Protein 2PYT (pdb70)

Nearest PDB structures (foldseek):
  2pyt-assembly1_B  TM=9.988E-01  e=3.392E-20  Salmonella enterica subsp. enterica serovar Typhimurium str. LT2
  2phd-assembly1_A  TM=7.096E-01  e=4.678E-03  Pseudaminobacter salicylatoxidans
  2phd-assembly1_C  TM=7.234E-01  e=6.440E-03  Pseudaminobacter salicylatoxidans
  4oi1-assembly1_A  TM=3.908E-01  e=9.234E-02  Caenorhabditis elegans
  4ohz-assembly1_A  TM=3.917E-01  e=9.739E-02  Caenorhabditis elegans

Radius of gyration: 17.54 Å; Cα contacts (8 Å, |Δi|>4): 644; chains: 2; bounding box: 38×38×48 Å

Sequence (239 aa):
LELGTQPSSFTTSVTGKGGVKVIDGSSVKFGRFDGAEPHCVGLTDLVTEQDGSSAAGFQWDNAFFPWTLNNYDEIDVLEGELHVRHEGETIAKAGDVFIPKGSSSIEFGTPTSVRFLYVAWPANWQGTQPSSFTTSVTGKGGVKVIDGSSVKFGRFDGAEPHCVGLTDLVTEQDGSSAAGFQWDNAFFPWTLNYDEIDVLEGELHVRHEGETIAKAGDVFIPKGSSSIEFGTPTSVRFLYVAWPAN

CATH classification: 2.60.120.10

Organism: Salmonella typhimurium (strain LT2 / SGSC1412 / ATCC 700720) (NCBI:txid99287)

InterPro domains:
  IPR010424 Acetate kinase EutQ [PF06249] (81-228)
  IPR010424 Acetate kinase EutQ [PTHR36169] (5-229)
  IPR011051 RmlC-like cupin domain superfamily [SSF51182] (103-226)
  IPR014710 RmlC-like jelly roll fold [G3DSA:2.60.120.10] (97-229)

Foldseek 3Di:
DQPDADFDWDWDADPVLDIDTDPVRTDFDADPQFPPDGWTWHWDDACVSVDLTKTKKDFADKGKDFAQWKKKKFQAAWKWKAFPNDIIAHHPGMIDDHGTIIMIGHRGMTMMMMDIGRRPRD/DADWDWDWDADPVLDIDTDPVRTDFDADPQQPVDGDTKHWDDAVVSVDLTKTKKDAAGKGKDWAQWKKKKFQAAWKWKAFPRDIIAHHPGMIDDHGTTIIIGDRGMTMMMMDTGRRD

Structure (mmCIF, N/CA/C/O backbone):
data_2PYT
#
_entry.id   2PYT
#
_cell.length_a   38.151
_cell.length_b   39.043
_cell.length_c   44.923
_cell.angle_alpha   109.990
_cell.angle_beta   104.790
_cell.angle_gamma   95.380
#
_symmetry.space_group_name_H-M   'P 1'
#
loop_
_entity.id
_entity.type
_entity.pdbx_description
1 polymer 'Ethanolamine utilization protein eutQ'
2 water water
#
loop_
_atom_site.group_PDB
_atom_site.id
_atom_site.type_symbol
_atom_site.label_atom_id
_atom_site.label_alt_id
_atom_site.label_comp_id
_atom_site.label_asym_id
_atom_site.label_entity_id
_atom_site.label_seq_id
_atom_site.pdbx_PDB_ins_code
_atom_site.Cartn_x
_atom_site.Cartn_y
_atom_site.Cartn_z
_atom_site.occupancy
_atom_site.B_iso_or_equiv
_atom_site.auth_seq_id
_atom_site.auth_comp_id
_atom_site.auth_asym_id
_atom_site.auth_atom_id
_atom_site.pdbx_PDB_model_num
ATOM 1 N N . LEU A 1 4 ? 17.650 7.470 7.566 1.00 49.19 100 LEU A N 1
ATOM 2 C CA . LEU A 1 4 ? 17.508 8.023 6.183 1.00 48.82 100 LEU A CA 1
ATOM 3 C C . LEU A 1 4 ? 16.068 8.539 5.979 1.00 46.84 100 LEU A C 1
ATOM 4 O O . LEU A 1 4 ? 15.090 7.857 6.324 1.00 47.73 100 LEU A O 1
ATOM 9 N N . GLU A 1 5 ? 15.948 9.731 5.401 1.00 43.57 101 GLU A N 1
ATOM 10 C CA . GLU A 1 5 ? 14.659 10.421 5.300 1.00 43.63 101 GLU A CA 1
ATOM 11 C C . GLU A 1 5 ? 13.605 9.691 4.446 1.00 40.51 101 GLU A C 1
ATOM 12 O O . GLU A 1 5 ? 12.393 9.762 4.738 1.00 36.69 101 GLU A O 1
ATOM 18 N N . LEU A 1 6 ? 14.073 9.000 3.405 1.00 38.70 102 LEU A N 1
ATOM 19 C CA . LEU A 1 6 ? 13.216 8.113 2.579 1.00 37.67 102 LEU A CA 1
ATOM 20 C C . LEU A 1 6 ? 13.519 6.607 2.824 1.00 35.88 102 LEU A C 1
ATOM 21 O O . LEU A 1 6 ? 13.293 5.767 1.927 1.00 32.85 102 LEU A O 1
ATOM 26 N N . GLY A 1 7 ? 13.994 6.280 4.046 1.00 31.98 103 GLY A N 1
ATOM 27 C CA . GLY A 1 7 ? 14.324 4.919 4.479 1.00 29.74 103 GLY A CA 1
ATOM 28 C C . GLY A 1 7 ? 13.690 4.614 5.836 1.00 26.29 103 GLY A C 1
ATOM 29 O O . GLY A 1 7 ? 12.807 5.313 6.283 1.00 25.74 103 GLY A O 1
ATOM 30 N N . THR A 1 8 ? 14.151 3.570 6.498 1.00 22.59 104 THR A N 1
ATOM 31 C CA . THR A 1 8 ? 13.589 3.163 7.788 1.00 21.65 104 THR A CA 1
ATOM 32 C C . THR A 1 8 ? 14.067 4.070 8.948 1.00 21.55 104 THR A C 1
ATOM 33 O O . THR A 1 8 ? 15.264 4.302 9.114 1.00 22.42 104 THR A O 1
ATOM 45 N N . GLN A 1 10 ? 13.609 4.009 12.748 1.00 19.23 106 GLN A N 1
ATOM 46 C CA . GLN A 1 10 ? 13.192 3.395 13.980 1.00 19.24 106 GLN A CA 1
ATOM 47 C C . GLN A 1 10 ? 13.795 4.147 15.167 1.00 18.84 106 GLN A C 1
ATOM 48 O O . GLN A 1 10 ? 15.036 4.298 15.238 1.00 22.05 106 GLN A O 1
ATOM 54 N N . PRO A 1 11 ? 12.940 4.610 16.095 1.00 18.42 107 PRO A N 1
ATOM 55 C CA . PRO A 1 11 ? 13.456 5.314 17.262 1.00 20.37 107 PRO A CA 1
ATOM 56 C C . PRO A 1 11 ? 14.110 4.326 18.197 1.00 19.76 107 PRO A C 1
ATOM 57 O O . PRO A 1 11 ? 13.539 3.258 18.453 1.00 22.05 107 PRO A O 1
ATOM 61 N N . SER A 1 12 ? 15.316 4.651 18.652 1.00 17.57 108 SER A N 1
ATOM 62 C CA A SER A 1 12 ? 16.075 3.770 19.534 0.50 18.05 108 SER A CA 1
ATOM 63 C CA B SER A 1 12 ? 16.024 3.793 19.597 0.50 17.43 108 SER A CA 1
ATOM 64 C C . SER A 1 12 ? 17.064 4.580 20.363 1.00 15.90 108 SER A C 1
ATOM 65 O O . SER A 1 12 ? 17.482 5.652 19.938 1.00 17.40 108 SER A O 1
ATOM 70 N N . PHE A 1 13 ? 17.420 4.057 21.538 1.00 16.37 109 PHE A N 1
ATOM 71 C CA . PHE A 1 13 ? 18.448 4.644 22.420 1.00 15.73 109 PHE A CA 1
ATOM 72 C C . PHE A 1 13 ? 18.918 3.590 23.413 1.00 13.52 109 PHE A C 1
ATOM 73 O O . PHE A 1 13 ? 18.196 2.631 23.657 1.00 10.43 109 PHE A O 1
ATOM 81 N N . THR A 1 14 ? 20.158 3.739 23.880 1.00 15.17 110 THR A N 1
ATOM 82 C CA A THR A 1 14 ? 20.768 2.893 24.888 0.50 15.94 110 THR A CA 1
ATOM 83 C CA B THR A 1 14 ? 20.713 2.870 24.903 0.50 14.56 110 THR A CA 1
ATOM 84 C C . THR A 1 14 ? 20.717 3.639 26.206 1.00 15.90 110 THR A C 1
ATOM 85 O O . THR A 1 14 ? 20.838 4.862 26.233 1.00 15.36 110 THR A O 1
ATOM 92 N N . SER A 1 15 ? 20.513 2.918 27.298 1.00 14.25 111 SER A N 1
ATOM 93 C CA . SER A 1 15 ? 20.494 3.551 28.583 1.00 15.18 111 SER A CA 1
ATOM 94 C C . SER A 1 15 ? 20.935 2.631 29.685 1.00 16.48 111 SER A C 1
ATOM 95 O O . SER A 1 15 ? 21.007 1.425 29.484 1.00 15.60 111 SER A O 1
ATOM 98 N N . VAL A 1 16 ? 21.258 3.236 30.828 1.00 17.22 112 VAL A N 1
ATOM 99 C CA . VAL A 1 16 ? 21.569 2.555 32.082 1.00 18.38 112 VAL A CA 1
ATOM 100 C C . VAL A 1 16 ? 20.638 3.116 33.159 1.00 19.18 112 VAL A C 1
ATOM 101 O O . VAL A 1 16 ? 20.359 4.300 33.162 1.00 16.50 112 VAL A O 1
ATOM 105 N N . THR A 1 17 ? 20.122 2.253 34.031 1.00 19.52 113 THR A N 1
ATOM 106 C CA . THR A 1 17 ? 19.289 2.683 35.151 1.00 20.27 113 THR A CA 1
ATOM 107 C C . THR A 1 17 ? 19.840 2.093 36.435 1.00 22.64 113 THR A C 1
ATOM 108 O O . THR A 1 17 ? 20.086 0.879 36.512 1.00 22.41 113 THR A O 1
ATOM 112 N N . GLY A 1 18 ? 20.024 2.940 37.435 1.00 21.79 114 GLY A N 1
ATOM 113 C CA . GLY A 1 18 ? 20.515 2.506 38.709 1.00 22.55 114 GLY A CA 1
ATOM 114 C C . GLY A 1 18 ? 19.398 1.864 39.508 1.00 25.36 114 GLY A C 1
ATOM 115 O O . GLY A 1 18 ? 18.210 2.027 39.197 1.00 25.64 114 GLY A O 1
ATOM 116 N N . LYS A 1 19 ? 19.806 1.145 40.550 1.00 26.31 115 LYS A N 1
ATOM 117 C CA . LYS A 1 19 ? 18.891 0.448 41.485 1.00 29.16 115 LYS A CA 1
ATOM 118 C C . LYS A 1 19 ? 17.786 1.353 42.061 1.00 26.99 115 LYS A C 1
ATOM 119 O O . LYS A 1 19 ? 16.655 0.904 42.286 1.00 24.81 115 LYS A O 1
ATOM 125 N N . GLY A 1 20 ? 18.115 2.627 42.277 1.00 24.01 116 GLY A N 1
ATOM 126 C CA . GLY A 1 20 ? 17.159 3.610 42.782 1.00 23.79 116 GLY A CA 1
ATOM 127 C C . GLY A 1 20 ? 16.306 4.388 41.786 1.00 23.38 116 GLY A C 1
ATOM 128 O O . GLY A 1 20 ? 15.520 5.244 42.196 1.00 24.49 116 GLY A O 1
ATOM 129 N N . GLY A 1 21 ? 16.457 4.128 40.495 1.00 21.11 117 GLY A N 1
ATOM 130 C CA . GLY A 1 21 ? 15.612 4.760 39.489 1.00 20.37 117 GLY A CA 1
ATOM 131 C C . GLY A 1 21 ? 16.253 5.893 38.707 1.00 17.63 117 GLY A C 1
ATOM 132 O O . GLY A 1 21 ? 15.612 6.453 37.830 1.00 16.61 117 GLY A O 1
ATOM 133 N N . VAL A 1 22 ? 17.497 6.243 39.010 1.00 21.24 118 VAL A N 1
ATOM 134 C CA . VAL A 1 22 ? 18.219 7.255 38.224 1.00 18.40 118 VAL A CA 1
ATOM 135 C C . VAL A 1 22 ? 18.590 6.643 36.869 1.00 19.05 118 VAL A C 1
ATOM 136 O O . VAL A 1 22 ? 19.217 5.578 36.806 1.00 20.94 118 VAL A O 1
ATOM 140 N N . LYS A 1 23 ? 18.183 7.307 35.792 1.00 16.88 119 LYS A N 1
ATOM 141 C CA . LYS A 1 23 ? 18.384 6.821 34.435 1.00 14.52 119 LYS A CA 1
ATOM 142 C C . LYS A 1 23 ? 19.323 7.736 33.665 1.00 16.83 119 LYS A C 1
ATOM 143 O O . LYS A 1 23 ? 19.169 8.942 33.730 1.00 15.94 119 LYS A O 1
ATOM 149 N N . VAL A 1 24 ? 20.271 7.149 32.944 1.00 15.67 120 VAL A N 1
ATOM 150 C CA . VAL A 1 24 ? 21.169 7.894 32.035 1.00 14.56 120 VAL A CA 1
ATOM 151 C C . VAL A 1 24 ? 20.998 7.359 30.604 1.00 15.11 120 VAL A C 1
ATOM 152 O O . VAL A 1 24 ? 21.099 6.150 30.377 1.00 16.01 120 VAL A O 1
ATOM 156 N N . ILE A 1 25 ? 20.749 8.267 29.656 1.00 16.18 121 ILE A N 1
ATOM 157 C CA . ILE A 1 25 ? 20.625 7.947 28.224 1.00 15.30 121 ILE A CA 1
ATOM 158 C C . ILE A 1 25 ? 21.890 8.372 27.463 1.00 17.63 121 ILE A C 1
ATOM 159 O O . ILE A 1 25 ? 22.371 9.500 27.614 1.00 17.90 121 ILE A O 1
ATOM 164 N N . ASP A 1 26 ? 22.432 7.453 26.657 1.00 17.65 122 ASP A N 1
ATOM 165 C CA . ASP A 1 26 ? 23.612 7.743 25.851 1.00 17.50 122 ASP A CA 1
ATOM 166 C C . ASP A 1 26 ? 23.108 8.513 24.635 1.00 16.52 122 ASP A C 1
ATOM 167 O O . ASP A 1 26 ? 22.511 7.940 23.744 1.00 17.66 122 ASP A O 1
ATOM 172 N N . GLY A 1 27 ? 23.320 9.821 24.632 1.00 16.27 123 GLY A N 1
ATOM 173 C CA . GLY A 1 27 ? 22.824 10.695 23.569 1.00 19.81 123 GLY A CA 1
ATOM 174 C C . GLY A 1 27 ? 23.336 10.374 22.187 1.00 18.99 123 GLY A C 1
ATOM 175 O O . GLY A 1 27 ? 22.609 10.500 21.209 1.00 21.21 123 GLY A O 1
ATOM 176 N N . SER A 1 28 ? 24.571 9.905 22.118 1.00 19.34 124 SER A N 1
ATOM 177 C CA . SER A 1 28 ? 25.169 9.473 20.850 1.00 19.05 124 SER A CA 1
ATOM 178 C C . SER A 1 28 ? 24.522 8.193 20.259 1.00 19.63 124 SER A C 1
ATOM 179 O O . SER A 1 28 ? 24.748 7.887 19.122 1.00 19.23 124 SER A O 1
ATOM 182 N N . SER A 1 29 ? 23.749 7.443 21.045 1.00 16.86 125 SER A N 1
ATOM 183 C CA . SER A 1 29 ? 23.077 6.225 20.586 1.00 16.41 125 SER A CA 1
ATOM 184 C C . SER A 1 29 ? 21.677 6.476 20.022 1.00 17.59 125 SER A C 1
ATOM 185 O O . SER A 1 29 ? 21.041 5.548 19.527 1.00 15.18 125 SER A O 1
ATOM 188 N N . VAL A 1 30 ? 21.185 7.712 20.113 1.00 17.52 126 VAL A N 1
ATOM 189 C CA . VAL A 1 30 ? 19.804 7.997 19.739 1.00 15.50 126 VAL A CA 1
ATOM 190 C C . VAL A 1 30 ? 19.629 7.947 18.230 1.00 16.20 126 VAL A C 1
ATOM 191 O O . VAL A 1 30 ? 20.358 8.603 17.471 1.00 14.07 126 VAL A O 1
ATOM 195 N N . LYS A 1 31 ? 18.672 7.135 17.813 1.00 18.15 127 LYS A N 1
ATOM 196 C CA . LYS A 1 31 ? 18.292 7.001 16.417 1.00 16.95 127 LYS A CA 1
ATOM 197 C C . LYS A 1 31 ? 16.886 7.542 16.452 1.00 15.43 127 LYS A C 1
ATOM 198 O O . LYS A 1 31 ? 16.184 7.292 17.405 1.00 17.16 127 LYS A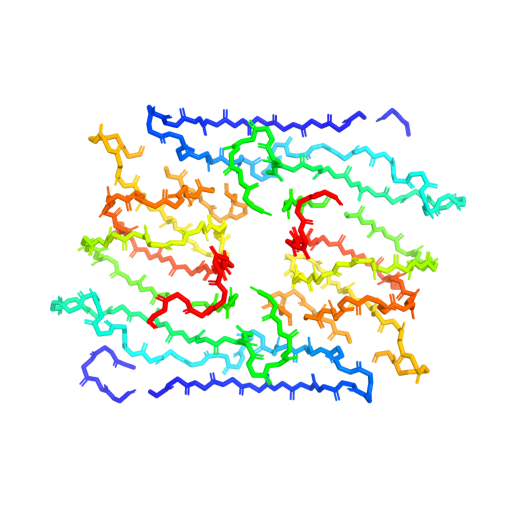 O 1
ATOM 204 N N . PHE A 1 32 ? 16.475 8.264 15.409 1.00 17.20 128 PHE A N 1
ATOM 205 C CA . PHE A 1 32 ? 15.181 8.954 15.393 1.00 14.05 128 PHE A CA 1
ATOM 206 C C . PHE A 1 32 ? 14.103 8.187 14.662 1.00 15.91 128 PHE A C 1
ATOM 207 O O . PHE A 1 32 ? 14.350 7.584 13.633 1.00 17.20 128 PHE A O 1
ATOM 215 N N . GLY A 1 33 ? 12.897 8.228 15.215 1.00 19.23 129 GLY A N 1
ATOM 216 C CA . GLY A 1 33 ? 11.680 7.841 14.495 1.00 17.82 129 GLY A CA 1
ATOM 217 C C . GLY A 1 33 ? 11.140 9.079 13.781 1.00 16.71 129 GLY A C 1
ATOM 218 O O . GLY A 1 33 ? 11.575 10.178 14.070 1.00 16.74 129 GLY A O 1
ATOM 219 N N . ARG A 1 34 ? 10.232 8.894 12.823 1.00 14.32 130 ARG A N 1
ATOM 220 C CA . ARG A 1 34 ? 9.553 10.006 12.174 1.00 15.58 130 ARG A CA 1
ATOM 221 C C . ARG A 1 34 ? 8.431 10.466 13.065 1.00 17.63 130 ARG A C 1
ATOM 222 O O . ARG A 1 34 ? 7.703 9.639 13.573 1.00 20.67 130 ARG A O 1
ATOM 230 N N . PHE A 1 35 ? 8.306 11.778 13.249 1.00 15.52 131 PHE A N 1
ATOM 231 C CA . PHE A 1 35 ? 7.244 12.367 14.038 1.00 16.78 131 PHE A CA 1
ATOM 232 C C . PHE A 1 35 ? 6.043 12.493 13.110 1.00 18.89 131 PHE A C 1
ATOM 233 O O . PHE A 1 35 ? 6.035 13.276 12.143 1.00 18.39 131 PHE A O 1
ATOM 241 N N . ASP A 1 36 ? 5.024 11.705 13.405 1.00 20.18 132 ASP A N 1
ATOM 242 C CA . ASP A 1 36 ? 3.850 11.637 12.559 1.00 23.30 132 ASP A CA 1
ATOM 243 C C . ASP A 1 36 ? 3.122 12.978 12.537 1.00 20.17 132 ASP A C 1
ATOM 244 O O . ASP A 1 36 ? 2.579 13.334 11.516 1.00 22.21 132 ASP A O 1
ATOM 249 N N . GLY A 1 37 ? 3.185 13.736 13.625 1.00 18.58 133 GLY A N 1
ATOM 250 C CA . GLY A 1 37 ? 2.545 15.046 13.718 1.00 17.33 133 GLY A CA 1
ATOM 251 C C . GLY A 1 37 ? 3.157 16.118 12.826 1.00 17.64 133 GLY A C 1
ATOM 252 O O . GLY A 1 37 ? 2.571 17.163 12.670 1.00 17.78 133 GLY A O 1
ATOM 253 N N . ALA A 1 38 ? 4.370 15.888 12.307 1.00 15.12 134 ALA A N 1
ATOM 254 C CA . ALA A 1 38 ? 5.010 16.797 11.369 1.00 13.46 134 ALA A CA 1
ATOM 255 C C . ALA A 1 38 ? 4.748 16.476 9.888 1.00 15.75 134 ALA A C 1
ATOM 256 O O . ALA A 1 38 ? 5.152 17.259 9.010 1.00 18.48 134 ALA A O 1
ATOM 258 N N . GLU A 1 39 ? 4.134 15.333 9.573 1.00 17.34 135 GLU A N 1
ATOM 259 C CA . GLU A 1 39 ? 3.921 14.948 8.160 1.00 18.36 135 GLU A CA 1
ATOM 260 C C . GLU A 1 39 ? 3.168 16.065 7.451 1.00 17.63 135 GLU A C 1
ATOM 261 O O . GLU A 1 39 ? 2.332 16.739 8.082 1.00 17.69 135 GLU A O 1
ATOM 267 N N . PRO A 1 40 ? 3.429 16.258 6.154 1.00 16.41 136 PRO A N 1
ATOM 268 C CA . PRO A 1 40 ? 4.289 15.527 5.203 1.00 17.36 136 PRO A CA 1
ATOM 269 C C . PRO A 1 40 ? 5.808 15.677 5.313 1.00 15.89 136 PRO A C 1
ATOM 270 O O . PRO A 1 40 ? 6.545 15.004 4.559 1.00 12.95 136 PRO A O 1
ATOM 274 N N . HIS A 1 41 ? 6.285 16.504 6.239 1.00 17.67 137 HIS A N 1
ATOM 275 C CA . HIS A 1 41 ? 7.721 16.684 6.471 1.00 18.53 137 HIS A CA 1
ATOM 276 C C . HIS A 1 41 ? 8.326 15.508 7.233 1.00 18.39 137 HIS A C 1
ATOM 277 O O . HIS A 1 41 ? 7.660 14.830 8.001 1.00 17.34 137 HIS A O 1
ATOM 284 N N . CYS A 1 42 ? 9.599 15.266 6.987 1.00 19.04 138 CYS A N 1
ATOM 285 C CA . CYS A 1 42 ? 10.335 14.212 7.664 1.00 19.21 138 CYS A CA 1
ATOM 286 C C . CYS A 1 42 ? 11.076 14.842 8.839 1.00 18.73 138 CYS A C 1
ATOM 287 O O . CYS A 1 42 ? 12.123 15.479 8.656 1.00 22.11 138 CYS A O 1
ATOM 290 N N . VAL A 1 43 ? 10.532 14.658 10.023 1.00 17.10 139 VAL A N 1
ATOM 291 C CA . VAL A 1 43 ? 11.039 15.248 11.260 1.00 17.32 139 VAL A CA 1
ATOM 292 C C . VAL A 1 43 ? 11.319 14.121 12.247 1.00 16.47 139 VAL A C 1
ATOM 293 O O . VAL A 1 43 ? 10.470 13.271 12.485 1.00 15.58 139 VAL A O 1
ATOM 297 N N . GLY A 1 44 ? 12.505 14.152 12.828 1.00 15.04 140 GLY A N 1
ATOM 298 C CA . GLY A 1 44 ? 12.984 13.122 13.756 1.00 16.00 140 GLY A CA 1
ATOM 299 C C . GLY A 1 44 ? 12.637 13.375 15.210 1.00 15.47 140 GLY A C 1
ATOM 300 O O . GLY A 1 44 ? 12.766 14.501 15.699 1.00 17.13 140 GLY A O 1
ATOM 301 N N . LEU A 1 45 ? 12.204 12.325 15.900 1.00 13.20 141 LEU A N 1
ATOM 302 C CA . LEU A 1 45 ? 11.842 12.428 17.303 1.00 13.89 141 LEU A CA 1
ATOM 303 C C . LEU A 1 45 ? 12.008 11.094 17.961 1.00 12.89 141 LEU A C 1
ATOM 304 O O . LEU A 1 45 ? 11.629 10.089 17.378 1.00 14.42 141 LEU A O 1
ATOM 309 N N . THR A 1 46 ? 12.603 11.094 19.155 1.00 11.36 142 THR A N 1
ATOM 310 C CA . THR A 1 46 ? 12.724 9.900 19.991 1.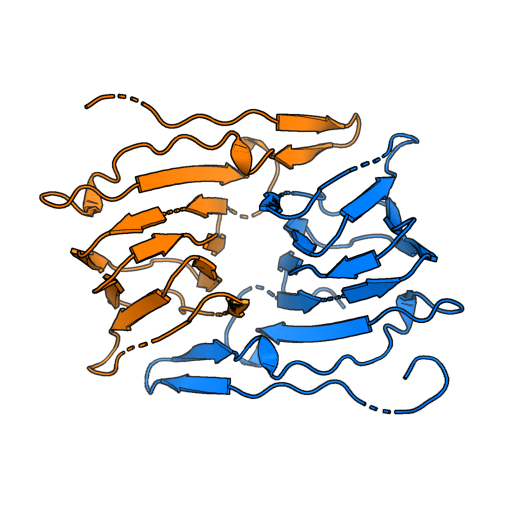00 13.79 142 THR A CA 1
ATOM 311 C C . THR A 1 46 ? 12.513 10.259 21.447 1.00 11.44 142 THR A C 1
ATOM 312 O O . THR A 1 46 ? 13.268 11.063 21.987 1.00 12.79 142 THR A O 1
ATOM 316 N N . ASP A 1 47 ? 11.445 9.716 22.057 1.00 15.81 143 ASP A N 1
ATOM 317 C CA . ASP A 1 47 ? 11.177 9.868 23.482 1.00 14.51 143 ASP A CA 1
ATOM 318 C C . ASP A 1 47 ? 12.208 9.098 24.285 1.00 13.83 143 ASP A C 1
ATOM 319 O O . ASP A 1 47 ? 12.437 7.933 24.009 1.00 11.26 143 ASP A O 1
ATOM 324 N N . LEU A 1 48 ? 12.805 9.764 25.280 1.00 13.97 144 LEU A N 1
ATOM 325 C CA . LEU A 1 48 ? 13.846 9.197 26.138 1.00 16.38 144 LEU A CA 1
ATOM 326 C C . LEU A 1 48 ? 13.445 8.994 27.608 1.00 16.84 144 LEU A C 1
ATOM 327 O O . LEU A 1 48 ? 13.867 8.020 28.229 1.00 18.69 144 LEU A O 1
ATOM 332 N N . VAL A 1 49 ? 12.662 9.923 28.167 1.00 14.80 145 VAL A N 1
ATOM 333 C CA . VAL A 1 49 ? 12.163 9.867 29.546 1.00 15.10 145 VAL A CA 1
ATOM 334 C C . VAL A 1 49 ? 10.653 10.036 29.467 1.00 15.23 145 VAL A C 1
ATOM 335 O O . VAL A 1 49 ? 10.172 10.947 28.811 1.00 13.59 145 VAL A O 1
ATOM 339 N N . THR A 1 50 ? 9.925 9.113 30.093 1.00 17.46 146 THR A N 1
ATOM 340 C CA . THR A 1 50 ? 8.467 9.049 29.982 1.00 20.76 146 THR A CA 1
ATOM 341 C C . THR A 1 50 ? 7.850 8.705 31.323 1.00 20.48 146 THR A C 1
ATOM 342 O O . THR A 1 50 ? 8.552 8.320 32.256 1.00 19.43 146 THR A O 1
ATOM 346 N N . GLU A 1 51 ? 6.531 8.820 31.421 1.00 24.88 147 GLU A N 1
ATOM 347 C CA . GLU A 1 51 ? 5.843 8.448 32.680 1.00 27.99 147 GLU A CA 1
ATOM 348 C C . GLU A 1 51 ? 6.167 7.021 33.138 1.00 25.12 147 GLU A C 1
ATOM 349 O O . GLU A 1 51 ? 6.238 6.750 34.337 1.00 27.83 147 GLU A O 1
ATOM 355 N N . GLN A 1 52 ? 6.442 6.139 32.183 1.00 26.26 148 GLN A N 1
ATOM 356 C CA . GLN A 1 52 ? 6.873 4.767 32.469 1.00 26.87 148 GLN A CA 1
ATOM 357 C C . GLN A 1 52 ? 8.202 4.665 33.235 1.00 26.70 148 GLN A C 1
ATOM 358 O O . GLN A 1 52 ? 8.555 3.583 33.686 1.00 27.07 148 GLN A O 1
ATOM 361 N N . ASP A 1 53 ? 8.955 5.765 33.354 1.00 24.90 149 ASP A N 1
ATOM 362 C CA . ASP A 1 53 ? 10.179 5.809 34.177 1.00 25.11 149 ASP A CA 1
ATOM 363 C C . ASP A 1 53 ? 9.837 6.360 35.568 1.00 23.18 149 ASP A C 1
ATOM 364 O O . ASP A 1 53 ? 10.698 6.445 36.442 1.00 26.73 149 ASP A O 1
ATOM 369 N N . GLY A 1 54 ? 8.571 6.711 35.781 1.00 22.41 150 GLY A N 1
ATOM 370 C CA . GLY A 1 54 ? 8.122 7.332 37.014 1.00 23.17 150 GLY A CA 1
ATOM 371 C C . GLY A 1 54 ? 8.330 8.825 36.972 1.00 21.79 150 GLY A C 1
ATOM 372 O O . GLY A 1 54 ? 8.471 9.453 38.003 1.00 24.68 150 GLY A O 1
ATOM 373 N N . SER A 1 55 ? 8.355 9.397 35.780 1.00 21.49 151 SER A N 1
ATOM 374 C CA . SER A 1 55 ? 8.690 10.796 35.610 1.00 19.77 151 SER A CA 1
ATOM 375 C C . SER A 1 55 ? 7.405 11.608 35.426 1.00 15.25 151 SER A C 1
ATOM 376 O O . SER A 1 55 ? 6.557 11.242 34.620 1.00 16.25 151 SER A O 1
ATOM 379 N N . SER A 1 56 ? 7.328 12.733 36.126 1.00 15.77 152 SER A N 1
ATOM 380 C CA . SER A 1 56 ? 6.282 13.720 35.943 1.00 17.65 152 SER A CA 1
ATOM 381 C C . SER A 1 56 ? 6.409 14.477 34.601 1.00 18.80 152 SER A C 1
ATOM 382 O O . SER A 1 56 ? 5.417 15.050 34.137 1.00 18.33 152 SER A O 1
ATOM 393 N N . ALA A 1 58 ? 7.962 14.523 30.368 1.00 16.29 154 ALA A N 1
ATOM 394 C CA . ALA A 1 58 ? 8.363 13.734 29.207 1.00 16.30 154 ALA A CA 1
ATOM 395 C C . ALA A 1 58 ? 9.609 14.457 28.645 1.00 17.36 154 ALA A C 1
ATOM 396 O O . ALA A 1 58 ? 9.683 15.664 28.683 1.00 22.10 154 ALA A O 1
ATOM 398 N N . ALA A 1 59 ? 10.590 13.714 28.181 1.00 17.61 155 ALA A N 1
ATOM 399 C CA . ALA A 1 59 ? 11.753 14.319 27.519 1.00 16.00 155 ALA A CA 1
ATOM 400 C C . ALA A 1 59 ? 12.249 13.470 26.354 1.00 18.37 155 ALA A C 1
ATOM 401 O O . ALA A 1 59 ? 12.080 12.239 26.331 1.00 17.62 155 ALA A O 1
ATOM 403 N N . GLY A 1 60 ? 12.885 14.126 25.387 1.00 16.42 156 GLY A N 1
ATOM 404 C CA . GLY A 1 60 ? 13.470 13.407 24.268 1.00 16.06 156 GLY A CA 1
ATOM 405 C C . GLY A 1 60 ? 14.214 14.346 23.354 1.00 14.88 156 GLY A C 1
ATOM 406 O O . GLY A 1 60 ? 14.391 15.519 23.699 1.00 16.11 156 GLY A O 1
ATOM 407 N N . PHE A 1 61 ? 14.669 13.821 22.217 1.00 10.64 157 PHE A N 1
ATOM 408 C CA . PHE A 1 61 ? 15.373 14.600 21.239 1.00 12.46 157 PHE A CA 1
ATOM 409 C C . PHE A 1 61 ? 14.534 14.687 19.988 1.00 14.47 157 PHE A C 1
ATOM 410 O O . PHE A 1 61 ? 13.818 13.748 19.661 1.00 13.09 157 PHE A O 1
ATOM 426 N N . GLN A 1 63 ? 15.251 16.111 15.848 1.00 12.87 159 GLN A N 1
ATOM 427 C CA . GLN A 1 63 ? 16.282 16.500 14.876 1.00 14.18 159 GLN A CA 1
ATOM 428 C C . GLN A 1 63 ? 15.736 16.435 13.449 1.00 15.03 159 GLN A C 1
ATOM 429 O O . GLN A 1 63 ? 15.149 15.434 13.050 1.00 16.54 159 GLN A O 1
ATOM 435 N N . TRP A 1 64 ? 15.959 17.491 12.679 1.00 16.31 160 TRP A N 1
ATOM 436 C CA . TRP A 1 64 ? 15.578 17.502 11.270 1.00 16.85 160 TRP A CA 1
ATOM 437 C C . TRP A 1 64 ? 16.335 18.604 10.518 1.00 17.96 160 TRP A C 1
ATOM 438 O O . TRP A 1 64 ? 16.967 19.448 11.137 1.00 12.76 160 TRP A O 1
ATOM 449 N N . ASP A 1 65 ? 16.241 18.563 9.191 1.00 21.58 161 ASP A N 1
ATOM 450 C CA . ASP A 1 65 ? 16.809 19.572 8.308 1.00 24.51 161 ASP A CA 1
ATOM 451 C C . ASP A 1 65 ? 15.709 20.309 7.561 1.00 24.52 161 ASP A C 1
ATOM 452 O O . ASP A 1 65 ? 14.694 19.728 7.198 1.00 21.98 161 ASP A O 1
ATOM 457 N N . ASN A 1 66 ? 15.968 21.580 7.281 1.00 22.45 162 ASN A N 1
ATOM 458 C CA . ASN A 1 66 ? 15.141 22.412 6.420 1.00 21.87 162 ASN A CA 1
ATOM 459 C C . ASN A 1 66 ? 13.665 22.057 6.307 1.00 19.77 162 ASN A C 1
ATOM 460 O O . ASN A 1 66 ? 13.244 21.452 5.330 1.00 20.36 162 ASN A O 1
ATOM 465 N N . ALA A 1 67 ? 12.876 22.426 7.311 1.00 18.96 163 ALA A N 1
ATOM 466 C CA . ALA A 1 67 ? 11.448 22.148 7.275 1.00 16.80 163 ALA A CA 1
ATOM 467 C C . ALA A 1 67 ? 10.761 22.920 8.372 1.00 16.36 163 ALA A C 1
ATOM 468 O O . ALA A 1 67 ? 11.333 23.150 9.433 1.00 16.16 163 ALA A O 1
ATOM 470 N N . PHE A 1 68 ? 9.565 23.385 8.084 1.00 16.46 164 PHE A N 1
ATOM 471 C CA . PHE A 1 68 ? 8.743 24.086 9.055 1.00 17.86 164 PHE A CA 1
ATOM 472 C C . PHE A 1 68 ? 7.414 23.345 9.102 1.00 17.87 164 PHE A C 1
ATOM 473 O O . PHE A 1 68 ? 6.907 22.894 8.080 1.00 16.42 164 PHE A O 1
ATOM 481 N N . PHE A 1 69 ? 6.843 23.190 10.287 1.00 17.57 165 PHE A N 1
ATOM 482 C CA . PHE A 1 69 ? 5.538 22.531 10.396 1.00 18.51 165 PHE A CA 1
ATOM 483 C C . PHE A 1 69 ? 4.772 23.139 11.556 1.00 15.11 165 PHE A C 1
ATOM 484 O O . PHE A 1 69 ? 5.390 23.633 12.496 1.00 18.62 165 PHE A O 1
ATOM 492 N N . PRO A 1 70 ? 3.431 23.118 11.476 1.00 16.51 166 PRO A N 1
ATOM 493 C CA . PRO A 1 70 ? 2.568 23.631 12.542 1.00 15.20 166 PRO A CA 1
ATOM 494 C C . PRO A 1 70 ? 2.282 22.621 13.675 1.00 16.62 166 PRO A C 1
ATOM 495 O O . PRO A 1 70 ? 2.131 21.413 13.434 1.00 16.82 166 PRO A O 1
ATOM 499 N N . TRP A 1 71 ? 2.196 23.124 14.903 1.00 17.03 167 TRP A N 1
ATOM 500 C CA . TRP A 1 71 ? 1.917 22.282 16.067 1.00 18.56 167 TRP A CA 1
ATOM 501 C C . TRP A 1 71 ? 1.242 23.105 17.147 1.00 18.44 167 TRP A C 1
ATOM 502 O O . TRP A 1 71 ? 1.556 24.277 17.307 1.00 22.31 167 TRP A O 1
ATOM 513 N N . THR A 1 72 ? 0.280 22.495 17.844 1.00 19.03 168 THR A N 1
ATOM 514 C CA . THR A 1 72 ? -0.343 23.099 19.002 1.00 18.73 168 THR A CA 1
ATOM 515 C C . THR A 1 72 ? 0.045 22.308 20.242 1.00 15.86 168 THR A C 1
ATOM 516 O O . THR A 1 72 ? -0.131 21.109 20.282 1.00 16.45 168 THR A O 1
ATOM 520 N N . LEU A 1 73 ? 0.624 22.993 21.222 1.00 15.63 169 LEU A N 1
ATOM 521 C CA . LEU A 1 73 ? 1.098 22.367 22.447 1.00 18.54 169 LEU A CA 1
ATOM 522 C C . LEU A 1 73 ? 0.006 22.400 23.527 1.00 19.09 169 LEU A C 1
ATOM 523 O O . LEU A 1 73 ? -0.530 23.464 23.835 1.00 20.95 169 LEU A O 1
ATOM 528 N N . ASN A 1 74 ? -0.320 21.213 24.043 1.00 20.78 170 ASN A N 1
ATOM 529 C CA A ASN A 1 74 ? -1.270 21.010 25.149 0.50 19.51 170 ASN A CA 1
ATOM 530 C CA B ASN A 1 74 ? -1.280 21.070 25.156 0.50 19.62 170 ASN A CA 1
ATOM 531 C C . ASN A 1 74 ? -0.492 20.761 26.433 1.00 19.53 170 ASN A C 1
ATOM 532 O O . ASN A 1 74 ? -1.018 20.199 27.389 1.00 18.61 170 ASN A O 1
ATOM 541 N N . TYR A 1 75 ? 0.771 21.194 26.434 1.00 16.93 171 TYR A N 1
ATOM 542 C CA . TYR A 1 75 ? 1.736 21.035 27.503 1.00 16.23 171 TYR A CA 1
ATOM 543 C C . TYR A 1 75 ? 2.787 22.185 27.452 1.00 16.65 171 TYR A C 1
ATOM 544 O O . TYR A 1 75 ? 3.001 22.803 26.405 1.00 14.97 171 TYR A O 1
ATOM 553 N N . ASP A 1 76 ? 3.458 22.436 28.572 1.00 17.01 172 ASP A N 1
ATOM 554 C CA . ASP A 1 76 ? 4.548 23.420 28.623 1.00 16.48 172 ASP A CA 1
ATOM 555 C C . ASP A 1 76 ? 5.757 22.689 28.089 1.00 16.06 172 ASP A C 1
ATOM 556 O O . ASP A 1 76 ? 5.890 21.493 28.301 1.00 15.40 172 ASP A O 1
ATOM 561 N N . GLU A 1 77 ? 6.615 23.394 27.371 1.00 16.46 173 GLU A N 1
ATOM 562 C CA . GLU A 1 77 ? 7.822 22.763 26.811 1.00 17.67 173 GLU A CA 1
ATOM 563 C C . GLU A 1 77 ? 9.049 23.637 27.032 1.00 16.41 173 GLU A C 1
ATOM 564 O O . GLU A 1 77 ? 8.977 24.853 26.906 1.00 16.85 173 GLU A O 1
ATOM 570 N N . ILE A 1 78 ? 10.149 23.006 27.430 1.00 13.91 174 ILE A N 1
ATOM 571 C CA . ILE A 1 78 ? 11.428 23.656 27.530 1.00 15.36 174 ILE A CA 1
ATOM 572 C C . ILE A 1 78 ? 12.297 22.956 26.494 1.00 13.84 174 ILE A C 1
ATOM 573 O O . ILE A 1 78 ? 12.315 21.706 26.378 1.00 12.27 174 ILE A O 1
ATOM 578 N N . ASP A 1 79 ? 13.005 23.744 25.706 1.00 16.14 175 ASP A N 1
ATOM 579 C CA . ASP A 1 79 ? 13.808 23.173 24.645 1.00 14.42 175 ASP A CA 1
ATOM 580 C C . ASP A 1 79 ? 15.220 23.639 24.823 1.00 12.92 175 ASP A C 1
ATOM 581 O O . ASP A 1 79 ? 15.431 24.812 25.100 1.00 14.63 175 ASP A O 1
ATOM 5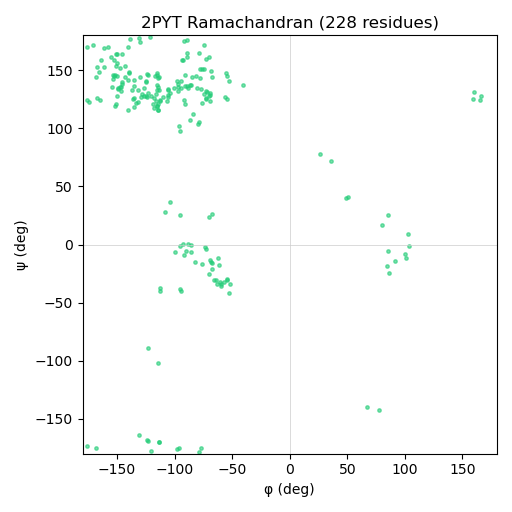94 N N . VAL A 1 81 ? 18.704 23.655 22.701 1.00 14.26 177 VAL A N 1
ATOM 595 C CA . VAL A 1 81 ? 19.213 23.467 21.346 1.00 11.72 177 VAL A CA 1
ATOM 596 C C . VAL A 1 81 ? 20.650 22.953 21.434 1.00 13.63 177 VAL A C 1
ATOM 597 O O . VAL A 1 81 ? 21.497 23.575 22.047 1.00 11.35 177 VAL A O 1
ATOM 601 N N . LEU A 1 82 ? 20.884 21.763 20.895 1.00 13.08 178 LEU A N 1
ATOM 602 C CA . LEU A 1 82 ? 22.161 21.123 20.998 1.00 14.66 178 LEU A CA 1
ATOM 603 C C . LEU A 1 82 ? 22.993 21.412 19.763 1.00 16.95 178 LEU A C 1
ATOM 604 O O . LEU A 1 82 ? 24.195 21.595 19.879 1.00 17.15 178 LEU A O 1
ATOM 609 N N . GLU A 1 83 ? 22.364 21.436 18.588 1.00 20.28 179 GLU A N 1
ATOM 610 C CA . GLU A 1 83 ? 23.055 21.718 17.311 1.00 21.47 179 GLU A CA 1
ATOM 611 C C . GLU A 1 83 ? 22.146 22.534 16.412 1.00 19.69 179 GLU A C 1
ATOM 612 O O . GLU A 1 83 ? 20.932 22.361 16.452 1.00 17.70 179 GLU A O 1
ATOM 618 N N . GLY A 1 84 ? 22.727 23.456 15.639 1.00 19.92 180 GLY A N 1
ATOM 619 C CA . GLY A 1 84 ? 21.994 24.168 14.606 1.00 18.64 180 GLY A CA 1
ATOM 620 C C . GLY A 1 84 ? 21.135 25.248 15.189 1.00 15.99 180 GLY A C 1
ATOM 621 O O . GLY A 1 84 ? 21.549 25.908 16.141 1.00 16.82 180 GLY A O 1
ATOM 622 N N . GLU A 1 85 ? 19.947 25.448 14.623 1.00 18.02 181 GLU A N 1
ATOM 623 C CA . GLU A 1 85 ? 19.052 26.468 15.122 1.00 21.26 181 GLU A CA 1
ATOM 624 C C . GLU A 1 85 ? 17.582 26.126 15.026 1.00 18.83 181 GLU A C 1
ATOM 625 O O . GLU A 1 85 ? 17.116 25.587 14.029 1.00 19.56 181 GLU A O 1
ATOM 631 N N . LEU A 1 86 ? 16.864 26.468 16.088 1.00 16.36 182 LEU A N 1
ATOM 632 C CA . LEU A 1 86 ? 15.423 26.243 16.175 1.00 15.07 182 LEU A CA 1
ATOM 633 C C . LEU A 1 86 ? 14.711 27.587 15.998 1.00 16.24 182 LEU A C 1
ATOM 634 O O . LEU A 1 86 ? 15.040 28.538 16.663 1.00 18.09 182 LEU A O 1
ATOM 639 N N . HIS A 1 87 ? 13.763 27.645 15.068 1.00 17.43 183 HIS A N 1
ATOM 640 C CA . HIS A 1 87 ? 12.925 28.807 14.843 1.00 17.60 183 HIS A CA 1
ATOM 641 C C . HIS A 1 87 ? 11.519 28.390 15.240 1.00 17.47 183 HIS A C 1
ATOM 642 O O . HIS A 1 87 ? 11.029 27.395 14.714 1.00 22.85 183 HIS A O 1
ATOM 649 N N . VAL A 1 88 ? 10.895 29.124 16.166 1.00 15.10 184 VAL A N 1
ATOM 650 C CA . VAL A 1 88 ? 9.519 28.971 16.568 1.00 16.67 184 VAL A CA 1
ATOM 651 C C . VAL A 1 88 ? 8.742 30.264 16.262 1.00 17.99 184 VAL A C 1
ATOM 652 O O . VAL A 1 88 ? 9.138 31.358 16.675 1.00 19.48 184 VAL A O 1
ATOM 656 N N . ARG A 1 89 ? 7.640 30.136 15.530 1.00 15.03 185 ARG A N 1
ATOM 657 C CA . ARG A 1 89 ? 6.805 31.282 15.220 1.00 13.91 185 ARG A CA 1
ATOM 658 C C . ARG A 1 89 ? 5.582 31.163 16.078 1.00 15.34 185 ARG A C 1
ATOM 659 O O . ARG A 1 89 ? 4.950 30.116 16.091 1.00 13.93 185 ARG A O 1
ATOM 667 N N . HIS A 1 90 ? 5.272 32.227 16.789 1.00 16.94 186 HIS A N 1
ATOM 668 C CA . HIS A 1 90 ? 4.105 32.272 17.637 1.00 17.05 186 HIS A CA 1
ATOM 669 C C . HIS A 1 90 ? 3.594 33.709 17.629 1.00 22.02 186 HIS A C 1
ATOM 670 O O . HIS A 1 90 ? 4.385 34.653 17.740 1.00 26.48 186 HIS A O 1
ATOM 677 N N . GLU A 1 91 ? 2.284 33.866 17.489 1.00 25.30 187 GLU A N 1
ATOM 678 C CA . GLU A 1 91 ? 1.633 35.181 17.344 1.00 26.25 187 GLU A CA 1
ATOM 679 C C . GLU A 1 91 ? 2.308 36.062 16.281 1.00 24.37 187 GLU A C 1
ATOM 680 O O . GLU A 1 91 ? 2.462 37.272 16.457 1.00 25.71 187 GLU A O 1
ATOM 686 N N . GLY A 1 92 ? 2.697 35.413 15.185 1.00 25.71 188 GLY A N 1
ATOM 687 C CA . GLY A 1 92 ? 3.356 36.032 14.006 1.00 27.35 188 GLY A CA 1
ATOM 688 C C . GLY A 1 92 ? 4.865 36.225 14.060 1.00 29.70 188 GLY A C 1
ATOM 689 O O . GLY A 1 92 ? 5.532 36.381 12.996 1.00 29.56 188 GLY A O 1
ATOM 690 N N . GLU A 1 93 ? 5.404 36.174 15.286 1.00 28.15 189 GLU A N 1
ATOM 691 C CA . GLU A 1 93 ? 6.782 36.514 15.576 1.00 26.34 189 GLU A CA 1
ATOM 692 C C . GLU A 1 93 ? 7.640 35.287 15.633 1.00 23.18 189 GLU A C 1
ATOM 693 O O . GLU A 1 93 ? 7.235 34.320 16.256 1.00 18.34 189 GLU A O 1
ATOM 699 N N . THR A 1 94 ? 8.824 35.329 15.007 1.00 19.10 190 THR A N 1
ATOM 700 C CA . THR A 1 94 ? 9.761 34.206 15.058 1.00 19.96 190 THR A CA 1
ATOM 701 C C . THR A 1 94 ? 10.833 34.438 16.128 1.00 21.31 190 THR A C 1
ATOM 702 O O . THR A 1 94 ? 11.501 35.499 16.178 1.00 18.49 190 THR A O 1
ATOM 714 N N . ILE A 1 96 ? 14.316 32.668 17.653 1.00 18.91 192 ILE A N 1
ATOM 715 C CA . ILE A 1 96 ? 15.423 31.812 17.172 1.00 19.96 192 ILE A CA 1
ATOM 716 C C . ILE A 1 96 ? 16.301 31.432 18.362 1.00 19.86 192 ILE A C 1
ATOM 717 O O . ILE A 1 96 ? 16.787 32.300 19.086 1.00 19.21 192 ILE A O 1
ATOM 722 N N . ALA A 1 97 ? 16.462 30.133 18.580 1.00 18.25 193 ALA A N 1
ATOM 723 C CA . ALA A 1 97 ? 17.305 29.591 19.625 1.00 17.00 193 ALA A CA 1
ATOM 724 C C . ALA A 1 97 ? 18.433 28.853 18.909 1.00 18.65 193 ALA A C 1
ATOM 725 O O . ALA A 1 97 ? 18.174 27.878 18.218 1.00 17.74 193 ALA A O 1
ATOM 727 N N . LYS A 1 98 ? 19.671 29.326 19.066 1.00 17.80 194 LYS A N 1
ATOM 728 C CA . LYS A 1 98 ? 20.833 28.708 18.452 1.00 21.31 194 LYS A CA 1
ATOM 729 C C . LYS A 1 98 ? 21.416 27.696 19.416 1.00 19.53 194 LYS A C 1
ATOM 730 O O . LYS A 1 98 ? 20.962 27.596 20.532 1.00 14.74 194 LYS A O 1
ATOM 736 N N . ALA A 1 99 ? 22.428 26.952 18.991 1.00 18.26 195 ALA A N 1
ATOM 737 C CA . ALA A 1 99 ? 23.048 25.927 19.840 1.00 17.35 195 ALA A CA 1
ATOM 738 C C . ALA A 1 99 ? 23.527 26.565 21.139 1.00 18.70 195 ALA A C 1
ATOM 739 O O . ALA A 1 99 ? 24.213 27.565 21.115 1.00 19.08 195 ALA A O 1
ATOM 741 N N . GLY A 1 100 ? 23.114 25.996 22.268 1.00 16.70 196 GLY A N 1
ATOM 742 C CA . GLY A 1 100 ? 23.451 26.497 23.593 1.00 16.82 196 GLY A CA 1
ATOM 743 C C . GLY A 1 100 ? 22.336 27.301 24.240 1.00 14.80 196 GLY A C 1
ATOM 744 O O . GLY A 1 100 ? 22.432 27.615 25.422 1.00 14.69 196 GLY A O 1
ATOM 745 N N . ASP A 1 101 ? 21.311 27.665 23.467 1.00 14.33 197 ASP A N 1
ATOM 746 C CA . ASP A 1 101 ? 20.220 28.504 23.982 1.00 14.40 197 ASP A CA 1
ATOM 747 C C . ASP A 1 101 ? 19.083 27.629 24.474 1.00 12.05 197 ASP A C 1
ATOM 748 O O . ASP A 1 101 ? 18.981 26.440 24.109 1.00 12.97 197 ASP A O 1
ATOM 753 N N . VAL A 1 102 ? 18.264 28.226 25.340 1.00 12.76 198 VAL A N 1
ATOM 754 C CA . VAL A 1 102 ? 17.109 27.550 25.922 1.00 14.57 198 VAL A CA 1
ATOM 755 C C . VAL A 1 102 ? 15.851 28.309 25.568 1.00 17.20 198 VAL A C 1
ATOM 756 O O . VAL A 1 102 ? 15.831 29.535 25.651 1.00 17.28 198 VAL A O 1
ATOM 768 N N . PHE A 1 104 ? 11.468 28.402 26.170 1.00 18.68 200 PHE A N 1
ATOM 769 C CA . PHE A 1 104 ? 10.267 28.021 26.881 1.00 16.45 200 PHE A CA 1
ATOM 770 C C . PHE A 1 104 ? 9.077 28.348 26.010 1.00 16.59 200 PHE A C 1
ATOM 771 O O . PHE A 1 104 ? 8.909 29.508 25.637 1.00 14.80 200 PHE A O 1
ATOM 779 N N . ILE A 1 105 ? 8.229 27.343 25.740 1.00 14.39 201 ILE A N 1
ATOM 780 C CA . ILE A 1 105 ? 6.980 27.529 25.013 1.00 13.71 201 ILE A CA 1
ATOM 781 C C . ILE A 1 105 ? 5.828 27.200 25.979 1.00 13.18 201 ILE A C 1
ATOM 782 O O . ILE A 1 105 ? 5.780 26.091 26.494 1.00 12.00 201 ILE A O 1
ATOM 787 N N . PRO A 1 106 ? 4.945 28.176 26.257 1.00 13.19 202 PRO A N 1
ATOM 788 C CA . PRO A 1 106 ? 3.822 27.930 27.174 1.00 14.69 202 PRO A CA 1
ATOM 789 C C . PRO A 1 106 ? 2.767 26.976 26.660 1.00 16.13 202 PRO A C 1
ATOM 790 O O . PRO A 1 106 ? 2.471 26.977 25.477 1.00 14.50 202 PRO A O 1
ATOM 794 N N . LYS A 1 107 ? 2.137 26.247 27.581 1.00 21.82 203 LYS A N 1
ATOM 795 C CA . LYS A 1 107 ? 0.992 25.380 27.305 1.00 23.73 203 LYS A CA 1
ATOM 796 C C . LYS A 1 107 ? -0.084 26.177 26.572 1.00 21.66 203 LYS A C 1
ATOM 797 O O . LYS A 1 107 ? -0.315 27.335 26.914 1.00 20.40 203 LYS A O 1
ATOM 803 N N . GLY A 1 108 ? -0.733 25.546 25.590 1.00 22.96 204 GLY A N 1
ATOM 804 C CA . GLY A 1 108 ? -1.773 26.170 24.757 1.00 22.35 204 GLY A CA 1
ATOM 805 C C . GLY A 1 108 ? -1.292 26.826 23.482 1.00 26.16 204 GLY A C 1
ATOM 806 O O . GLY A 1 108 ? -2.093 27.104 22.600 1.00 26.74 204 GLY A O 1
ATOM 807 N N . SER A 1 109 ? 0.016 27.051 23.345 1.00 24.80 205 SER A N 1
ATOM 808 C CA . SER A 1 109 ? 0.527 27.790 22.204 1.00 21.82 205 SER A CA 1
ATOM 809 C C . SER A 1 109 ? 0.406 27.046 20.878 1.00 21.01 205 SER A C 1
ATOM 810 O O . SER A 1 109 ? 0.795 25.882 20.782 1.00 22.33 205 SER A O 1
ATOM 813 N N . SER A 1 110 ? -0.169 27.720 19.878 1.00 21.96 206 SER A N 1
ATOM 814 C CA A SER A 1 110 ? -0.177 27.223 18.506 0.50 19.64 206 SER A CA 1
ATOM 815 C CA B SER A 1 110 ? -0.198 27.246 18.491 0.50 19.73 206 SER A CA 1
ATOM 816 C C . SER A 1 110 ? 0.986 27.907 17.811 1.00 20.85 206 SER A C 1
ATOM 817 O O . SER A 1 110 ? 1.030 29.152 17.710 1.00 18.77 206 SER A O 1
ATOM 822 N N . ILE A 1 111 ? 1.933 27.088 17.341 1.00 19.13 207 ILE A N 1
ATOM 823 C CA . ILE A 1 111 ? 3.163 27.596 16.785 1.00 18.19 207 ILE A CA 1
ATOM 824 C C . ILE A 1 111 ? 3.496 26.958 15.431 1.00 19.04 207 ILE A C 1
ATOM 825 O O . ILE A 1 111 ? 2.808 26.058 14.912 1.00 16.63 207 ILE A O 1
ATOM 830 N N . GLU A 1 112 ? 4.591 27.447 14.882 1.00 20.77 208 GLU A N 1
ATOM 831 C CA . GLU A 1 112 ? 5.241 26.845 13.762 1.00 21.58 208 GLU A CA 1
ATOM 832 C C . GLU A 1 112 ? 6.605 26.419 14.306 1.00 18.49 208 GLU A C 1
ATOM 833 O O . GLU A 1 112 ? 7.306 27.234 14.867 1.00 18.78 208 GLU A O 1
ATOM 839 N N . PHE A 1 113 ? 6.945 25.141 14.194 1.00 18.27 209 PHE A N 1
ATOM 840 C CA . PHE A 1 113 ? 8.253 24.645 14.598 1.00 17.69 209 PHE A CA 1
ATOM 841 C C . PHE A 1 113 ? 9.036 24.619 13.314 1.00 16.78 209 PHE A C 1
ATOM 842 O O . PHE A 1 113 ? 8.484 24.205 12.298 1.00 18.85 209 PHE A O 1
ATOM 850 N N . GLY A 1 114 ? 10.304 25.032 13.321 1.00 16.84 210 GLY A N 1
ATOM 851 C CA . GLY A 1 114 ? 11.088 24.869 12.102 1.00 16.30 210 GLY A CA 1
ATOM 852 C C . GLY A 1 114 ? 12.563 25.141 12.185 1.00 16.20 210 GLY A C 1
ATOM 853 O O . GLY A 1 114 ? 13.067 25.535 13.236 1.00 15.81 210 GLY A O 1
ATOM 854 N N . THR A 1 115 ? 13.263 24.814 11.102 1.00 18.29 211 THR A N 1
ATOM 855 C CA . THR A 1 115 ? 14.644 25.251 10.896 1.00 17.71 211 THR A CA 1
ATOM 856 C C . THR A 1 115 ? 14.932 25.483 9.399 1.00 20.44 211 THR A C 1
ATOM 857 O O . THR A 1 115 ? 14.535 24.670 8.550 1.00 20.63 211 THR A O 1
ATOM 861 N N . PRO A 1 116 ? 15.606 26.607 9.068 1.00 20.50 212 PRO A N 1
ATOM 862 C CA . PRO A 1 116 ? 16.017 26.834 7.678 1.00 21.87 212 PRO A CA 1
ATOM 863 C C . PRO A 1 116 ? 17.236 25.990 7.282 1.00 24.33 212 PRO A C 1
ATOM 864 O O . PRO A 1 116 ? 17.528 25.835 6.097 1.00 23.78 212 PRO A O 1
ATOM 868 N N . THR A 1 117 ? 17.958 25.461 8.267 1.00 24.39 213 THR A N 1
ATOM 869 C CA . THR A 1 117 ? 19.192 24.719 8.008 1.00 22.72 213 THR A CA 1
ATOM 870 C C . THR A 1 117 ? 19.043 23.328 8.611 1.00 20.97 213 THR A C 1
ATOM 871 O O . THR A 1 117 ? 18.575 22.421 7.958 1.00 21.11 213 THR A O 1
ATOM 875 N N . SER A 1 118 ? 19.417 23.182 9.869 1.00 21.59 214 SER A N 1
ATOM 876 C CA . SER A 1 118 ? 19.266 21.927 10.585 1.00 22.48 214 SER A CA 1
ATOM 877 C C . SER A 1 118 ? 19.205 22.261 12.060 1.00 19.62 214 SER A C 1
ATOM 878 O O . SER A 1 118 ? 19.585 23.355 12.449 1.00 17.64 214 SER A O 1
ATOM 881 N N . VAL A 1 119 ? 18.688 21.315 12.850 1.00 18.50 215 VAL A N 1
ATOM 882 C CA . VAL A 1 119 ? 18.557 21.468 14.297 1.00 15.03 215 VAL A CA 1
ATOM 883 C C . VAL A 1 119 ? 18.567 20.117 14.976 1.00 14.09 215 VAL A C 1
ATOM 884 O O . VAL A 1 119 ? 18.104 19.127 14.409 1.00 15.51 215 VAL A O 1
ATOM 888 N N . ARG A 1 120 ? 19.150 20.094 16.170 1.00 15.26 216 ARG A N 1
ATOM 889 C CA . ARG A 1 120 ? 19.080 18.961 17.094 1.00 15.00 216 ARG A CA 1
ATOM 890 C C . ARG A 1 120 ? 18.812 19.558 18.454 1.00 12.87 216 ARG A C 1
ATOM 891 O O . ARG A 1 120 ? 19.523 20.474 18.887 1.00 14.06 216 ARG A O 1
ATOM 899 N N . PHE A 1 121 ? 17.753 19.107 19.129 1.00 15.51 217 PHE A N 1
ATOM 900 C CA . PHE A 1 121 ? 17.451 19.637 20.421 1.00 11.66 217 PHE A CA 1
ATOM 901 C C . PHE A 1 121 ? 16.744 18.657 21.361 1.00 13.98 217 PHE A C 1
ATOM 902 O O . PHE A 1 121 ? 16.120 17.704 20.911 1.00 14.01 217 PHE A O 1
ATOM 910 N N . LEU A 1 122 ? 16.938 18.893 22.658 1.00 9.24 218 LEU A N 1
ATOM 911 C CA . LEU A 1 122 ? 16.176 18.242 23.724 1.00 10.95 218 LEU A CA 1
ATO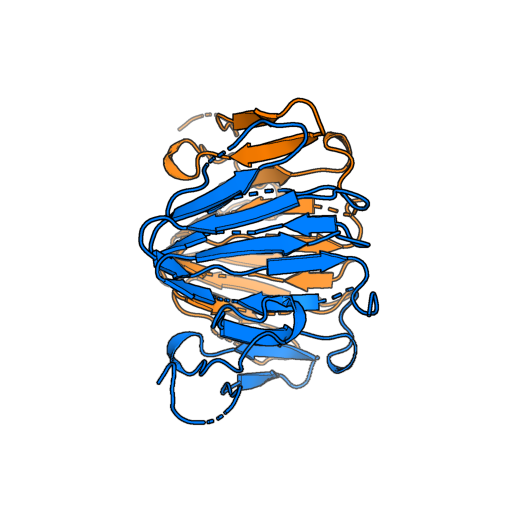M 912 C C . LEU A 1 122 ? 14.895 18.999 24.022 1.00 9.45 218 LEU A C 1
ATOM 913 O O . LEU A 1 122 ? 14.915 20.224 24.124 1.00 13.30 218 LEU A O 1
ATOM 918 N N . TYR A 1 123 ? 13.792 18.264 24.203 1.00 12.21 219 TYR A N 1
ATOM 919 C CA . TYR A 1 123 ? 12.512 18.829 24.703 1.00 10.85 219 TYR A CA 1
ATOM 920 C C . TYR A 1 123 ? 12.243 18.192 26.020 1.00 10.35 219 TYR A C 1
ATOM 921 O O . TYR A 1 123 ? 12.595 17.028 26.245 1.00 8.87 219 TYR A O 1
ATOM 930 N N . VAL A 1 124 ? 11.641 18.972 26.907 1.00 10.60 220 VAL A N 1
ATOM 931 C CA . VAL A 1 124 ? 11.175 18.499 28.215 1.00 11.76 220 VAL A CA 1
ATOM 932 C C . VAL A 1 124 ? 9.764 19.047 28.366 1.00 12.22 220 VAL A C 1
ATOM 933 O O . VAL A 1 124 ? 9.581 20.265 28.277 1.00 13.73 220 VAL A O 1
ATOM 937 N N . ALA A 1 125 ? 8.779 18.169 28.551 1.00 10.93 221 ALA A N 1
ATOM 938 C CA . ALA A 1 125 ? 7.364 18.607 28.568 1.00 12.16 221 ALA A CA 1
ATOM 939 C C . ALA A 1 125 ? 6.671 18.218 29.834 1.00 13.83 221 ALA A C 1
ATOM 940 O O . ALA A 1 125 ? 6.993 17.182 30.385 1.00 13.35 221 ALA A O 1
ATOM 942 N N . TRP A 1 126 ? 5.749 19.087 30.271 1.00 14.79 222 TRP A N 1
ATOM 943 C CA . TRP A 1 126 ? 4.843 18.815 31.399 1.00 16.35 222 TRP A CA 1
ATOM 944 C C . TRP A 1 126 ? 3.413 19.171 30.952 1.00 16.99 222 TRP A C 1
ATOM 945 O O . TRP A 1 126 ? 3.176 20.269 30.432 1.00 13.13 222 TRP A O 1
ATOM 956 N N . PRO A 1 127 ? 2.436 18.277 31.205 1.00 19.38 223 PRO A N 1
ATOM 957 C CA . PRO A 1 127 ? 2.537 16.947 31.820 1.00 20.19 223 PRO A CA 1
ATOM 958 C C . PRO A 1 127 ? 3.177 15.910 30.912 1.00 21.11 223 PRO A C 1
ATOM 959 O O . PRO A 1 127 ? 3.229 16.088 29.712 1.00 22.02 223 PRO A O 1
ATOM 963 N N . ALA A 1 128 ? 3.674 14.838 31.505 1.00 23.91 224 ALA A N 1
ATOM 964 C CA . ALA A 1 128 ? 4.321 13.774 30.770 1.00 25.22 224 ALA A CA 1
ATOM 965 C C . ALA A 1 128 ? 3.317 12.978 29.948 1.00 27.30 224 ALA A C 1
ATOM 966 O O . ALA A 1 128 ? 3.704 12.417 28.951 1.00 26.50 224 ALA A O 1
ATOM 968 N N . ASN A 1 129 ? 2.041 12.956 30.355 1.00 29.99 225 ASN A N 1
ATOM 969 C CA . ASN A 1 129 ? 0.986 12.140 29.699 1.00 32.80 225 ASN A CA 1
ATOM 970 C C . ASN A 1 129 ? 0.041 12.951 28.817 1.00 36.01 225 ASN A C 1
ATOM 971 O O . ASN A 1 129 ? -1.156 12.659 28.761 1.00 37.35 225 ASN A O 1
ATOM 976 N N . TRP A 1 130 ? 0.579 13.954 28.126 1.00 37.75 226 TRP A N 1
ATOM 977 C CA . TRP A 1 130 ? -0.240 14.899 27.342 1.00 42.12 226 TRP A CA 1
ATOM 978 C C . TRP A 1 130 ? -0.982 14.312 26.126 1.00 45.22 226 TRP A C 1
ATOM 979 O O . TRP A 1 130 ? -2.070 14.793 25.773 1.00 46.78 226 TRP A O 1
ATOM 990 N N . GLN A 1 131 ? -0.412 13.277 25.509 1.00 47.46 227 GLN A N 1
ATOM 991 C CA . GLN A 1 131 ? -0.988 12.694 24.280 1.00 49.39 227 GLN A CA 1
ATOM 992 C C . GLN A 1 131 ? -2.340 11.984 24.502 1.00 51.43 227 GLN A C 1
ATOM 993 O O . GLN A 1 131 ? -2.520 11.205 25.451 1.00 52.35 227 GLN A O 1
ATOM 999 N N . GLY B 1 7 ? 35.759 35.233 42.782 1.00 30.89 103 GLY B N 1
ATOM 1000 C CA . GLY B 1 7 ? 35.353 36.650 42.872 1.00 27.36 103 GLY B CA 1
ATOM 1001 C C . GLY B 1 7 ? 33.839 36.771 43.050 1.00 24.64 103 GLY B C 1
ATOM 1002 O O . GLY B 1 7 ? 33.196 35.948 43.685 1.00 23.58 103 GLY B O 1
ATOM 1003 N N . THR B 1 8 ? 33.287 37.812 42.455 1.00 22.71 104 THR B N 1
ATOM 1004 C CA . THR B 1 8 ? 31.866 38.124 42.507 1.00 24.37 104 THR B CA 1
ATOM 1005 C C . THR B 1 8 ? 31.130 37.224 41.513 1.00 22.64 104 THR B C 1
ATOM 1006 O O . THR B 1 8 ? 31.552 37.090 40.363 1.00 23.09 104 THR B O 1
ATOM 1018 N N . GLN B 1 10 ? 27.303 36.951 40.503 1.00 19.86 106 GLN B N 1
ATOM 1019 C CA . GLN B 1 10 ? 25.920 37.364 40.503 1.00 18.32 106 GLN B CA 1
ATOM 1020 C C . GLN B 1 10 ? 25.271 36.582 39.363 1.00 18.38 106 GLN B C 1
ATOM 1021 O O . GLN B 1 10 ? 25.786 36.616 38.232 1.00 16.08 106 GLN B O 1
ATOM 1027 N N . PRO B 1 11 ? 24.160 35.889 39.653 1.00 15.42 107 PRO B N 1
ATOM 1028 C CA . PRO B 1 11 ? 23.492 35.175 38.601 1.00 18.52 107 PRO B CA 1
ATOM 1029 C C . PRO B 1 11 ? 22.807 36.158 37.668 1.00 20.22 107 PRO B C 1
ATOM 1030 O O . PRO B 1 11 ? 22.149 37.080 38.124 1.00 19.67 107 PRO B O 1
ATOM 1034 N N . SER B 1 12 ? 23.021 35.985 36.373 1.00 20.76 108 SER B N 1
ATOM 1035 C CA A SER B 1 12 ? 22.354 36.812 35.368 0.50 21.80 108 SER B CA 1
ATOM 1036 C CA B SER B 1 12 ? 22.373 36.825 35.358 0.50 20.55 108 SER B CA 1
ATOM 1037 C C . SER B 1 12 ? 22.298 36.117 34.006 1.00 19.67 108 SER B C 1
ATOM 1038 O O . SER B 1 12 ? 22.984 35.141 33.771 1.00 20.06 108 SER B O 1
ATOM 1043 N N . PHE B 1 13 ? 21.439 36.636 33.133 1.00 15.76 109 PHE B N 1
ATOM 1044 C CA . PHE B 1 13 ? 21.276 36.156 31.776 1.00 16.56 109 PHE B CA 1
ATOM 1045 C C . PHE B 1 13 ? 20.456 37.157 30.959 1.00 15.93 109 PHE B C 1
ATOM 1046 O O . PHE B 1 13 ? 19.646 37.887 31.501 1.00 20.05 109 PHE B O 1
ATOM 1054 N N . THR B 1 14 ? 20.690 37.162 29.668 1.00 17.64 110 THR B N 1
ATOM 1055 C CA A THR B 1 14 ? 19.961 38.005 28.723 0.50 18.87 110 THR B CA 1
ATOM 1056 C CA B THR B 1 14 ? 19.929 38.015 28.755 0.50 17.92 110 THR B CA 1
ATOM 1057 C C . THR B 1 14 ? 18.920 37.107 28.047 1.00 17.19 110 THR B C 1
ATOM 1058 O O . THR B 1 14 ? 19.216 35.933 27.743 1.00 14.07 110 THR B O 1
ATOM 1065 N N . SER B 1 15 ? 17.728 37.643 27.824 1.00 16.18 111 SER B N 1
ATOM 1066 C CA . SER B 1 15 ? 16.678 36.901 27.169 1.00 12.70 111 SER B CA 1
ATOM 1067 C C . SER B 1 15 ? 15.742 37.768 26.378 1.00 12.26 111 SER B C 1
ATOM 1068 O O . SER B 1 15 ? 15.755 38.992 26.512 1.00 9.71 111 SER B O 1
ATOM 1071 N N . VAL B 1 16 ? 14.985 37.101 25.512 1.00 14.18 112 VAL B N 1
ATOM 1072 C CA . VAL B 1 16 ? 13.978 37.704 24.656 1.00 15.67 112 VAL B CA 1
ATOM 1073 C C . VAL B 1 16 ? 12.704 36.921 24.932 1.00 17.00 112 VAL B C 1
ATOM 1074 O O . VAL B 1 16 ? 12.725 35.689 25.081 1.00 13.50 112 VAL B O 1
ATOM 1078 N N . THR B 1 17 ? 11.602 37.647 25.098 1.00 18.31 113 THR B N 1
ATOM 1079 C CA . THR B 1 17 ? 10.303 37.030 25.258 1.00 18.99 113 THR B CA 1
ATOM 1080 C C . THR B 1 17 ? 9.382 37.575 24.193 1.00 20.86 113 THR B C 1
ATOM 1081 O O . THR B 1 17 ? 9.250 38.777 24.064 1.00 21.42 113 THR B O 1
ATOM 1085 N N . GLY B 1 18 ? 8.752 36.696 23.435 1.00 21.77 114 GLY B N 1
ATOM 1086 C CA . GLY B 1 18 ? 7.818 37.109 22.399 1.00 21.82 114 GLY B CA 1
ATOM 1087 C C . GLY B 1 18 ? 6.510 37.570 23.009 1.00 24.27 114 GLY B C 1
ATOM 1088 O O . GLY B 1 18 ? 6.261 37.416 24.212 1.00 25.11 114 GLY B O 1
ATOM 1089 N N . LYS B 1 19 ? 5.672 38.129 22.148 1.00 26.60 115 LYS B N 1
ATOM 1090 C CA . LYS B 1 19 ? 4.352 38.654 22.511 1.00 29.88 115 LYS B CA 1
ATOM 1091 C C . LYS B 1 19 ? 3.471 37.644 23.275 1.00 26.93 115 LYS B C 1
ATOM 1092 O O . LYS B 1 19 ? 2.810 38.000 24.264 1.00 24.86 115 LYS B O 1
ATOM 1098 N N . GLY B 1 20 ? 3.484 36.384 22.828 1.00 27.00 116 GLY B N 1
ATOM 1099 C CA . GLY B 1 20 ? 2.705 35.286 23.454 1.00 26.42 116 GLY B CA 1
ATOM 1100 C C . GLY B 1 20 ? 3.349 34.542 24.631 1.00 26.60 116 GLY B C 1
ATOM 1101 O O . GLY B 1 20 ? 2.750 33.614 25.198 1.00 25.54 116 GLY B O 1
ATOM 1102 N N . GLY B 1 21 ? 4.577 34.933 24.993 1.00 26.32 117 GLY B N 1
ATOM 1103 C CA . GLY B 1 21 ? 5.266 34.386 26.151 1.00 22.59 117 GLY B CA 1
ATOM 1104 C C . GLY B 1 21 ? 6.356 33.359 25.890 1.00 20.16 117 GLY B C 1
ATOM 1105 O O . GLY B 1 21 ? 6.856 32.775 26.843 1.00 18.91 117 GLY B O 1
ATOM 1106 N N . VAL B 1 22 ? 6.746 33.152 24.629 1.00 20.10 118 VAL B N 1
ATOM 1107 C CA . VAL B 1 22 ? 7.835 32.237 24.293 1.00 18.50 118 VAL B CA 1
ATOM 1108 C C . VAL B 1 22 ? 9.105 33.004 24.655 1.00 19.60 118 VAL B C 1
ATOM 1109 O O . VAL B 1 22 ? 9.319 34.113 24.143 1.00 15.09 118 VAL B O 1
ATOM 1113 N N . LYS B 1 23 ? 9.906 32.405 25.548 1.00 18.39 119 LYS B N 1
ATOM 1114 C CA . LYS B 1 23 ? 11.158 32.959 26.041 1.00 14.99 119 LYS B CA 1
ATOM 1115 C C . LYS B 1 23 ? 12.333 32.207 25.416 1.00 17.67 119 LYS B C 1
ATOM 1116 O O . LYS B 1 23 ? 12.317 30.976 25.355 1.00 18.95 119 LYS B O 1
ATOM 1122 N N . VAL B 1 24 ? 13.323 32.946 24.932 1.00 15.23 120 VAL B N 1
ATOM 1123 C CA . VAL B 1 24 ? 14.595 32.370 24.474 1.00 14.26 120 VAL B CA 1
ATOM 1124 C C . VAL B 1 24 ? 15.724 32.951 25.344 1.00 13.74 120 VAL B C 1
ATOM 1125 O O . VAL B 1 24 ? 15.901 34.193 25.404 1.00 11.68 120 VAL B O 1
ATOM 1129 N N . ILE B 1 25 ? 16.468 32.076 26.034 1.00 12.89 121 ILE B N 1
ATOM 1130 C CA . ILE B 1 25 ? 17.628 32.534 26.839 1.00 14.16 121 ILE B CA 1
ATOM 1131 C C . ILE B 1 25 ? 18.890 32.343 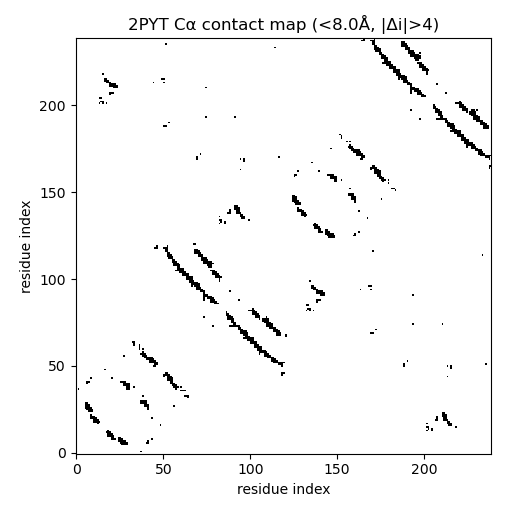26.017 1.00 12.64 121 ILE B C 1
ATOM 1132 O O . ILE B 1 25 ? 19.088 31.277 25.450 1.00 10.12 121 ILE B O 1
ATOM 1137 N N . ASP B 1 26 ? 19.720 33.378 25.961 1.00 14.96 122 ASP B N 1
ATOM 1138 C CA . ASP B 1 26 ? 21.014 33.292 25.285 1.00 14.84 122 ASP B CA 1
ATOM 1139 C C . ASP B 1 26 ? 21.961 32.571 26.239 1.00 15.03 122 ASP B C 1
ATOM 1140 O O . ASP B 1 26 ? 22.431 33.146 27.239 1.00 14.50 122 ASP B O 1
ATOM 1145 N N . GLY B 1 27 ? 22.240 31.312 25.933 1.00 14.51 123 GLY B N 1
ATOM 1146 C CA . GLY B 1 27 ? 23.072 30.494 26.793 1.00 15.90 123 GLY B CA 1
ATOM 1147 C C . GLY B 1 27 ? 24.477 31.036 26.988 1.00 17.90 123 GLY B C 1
ATOM 1148 O O . GLY B 1 27 ? 25.041 30.894 28.051 1.00 19.48 123 GLY B O 1
ATOM 1149 N N . SER B 1 28 ? 25.021 31.692 25.978 1.00 21.38 124 SER B N 1
ATOM 1150 C CA . SER B 1 28 ? 26.357 32.280 26.074 1.00 22.69 124 SER B CA 1
ATOM 1151 C C . SER B 1 28 ? 26.402 33.440 27.070 1.00 23.05 124 SER B C 1
ATOM 1152 O O . SER B 1 28 ? 27.460 33.769 27.580 1.00 24.59 124 SER B O 1
ATOM 1155 N N . SER B 1 29 ? 25.252 34.039 27.361 1.00 21.06 125 SER B N 1
ATOM 1156 C CA . SER B 1 29 ? 25.176 35.169 28.280 1.00 19.38 125 SER B CA 1
ATOM 1157 C C . SER B 1 29 ? 25.061 34.790 29.774 1.00 19.66 125 SER B C 1
ATOM 1158 O O . SER B 1 29 ? 25.075 35.687 30.634 1.00 15.70 125 SER B O 1
ATOM 1161 N N . VAL B 1 30 ? 24.911 33.496 30.073 1.00 15.55 126 VAL B N 1
ATOM 1162 C CA . VAL B 1 30 ? 24.655 33.070 31.436 1.00 14.85 126 VAL B CA 1
ATOM 1163 C C . VAL B 1 30 ? 25.863 33.254 32.335 1.00 17.26 126 VAL B C 1
ATOM 1164 O O . VAL B 1 30 ? 26.990 32.851 32.007 1.00 15.08 126 VAL B O 1
ATOM 1168 N N . LYS B 1 31 ? 25.603 33.929 33.453 1.00 16.80 127 LYS B N 1
ATOM 1169 C CA . LYS B 1 31 ? 26.581 34.185 34.505 1.00 14.89 127 LYS B CA 1
ATOM 1170 C C . LYS B 1 31 ? 26.046 33.434 35.679 1.00 16.19 127 LYS B C 1
ATOM 1171 O O . LYS B 1 31 ? 24.854 33.499 35.928 1.00 11.60 127 LYS B O 1
ATOM 1177 N N . PHE B 1 32 ? 26.910 32.737 36.410 1.00 18.75 128 PHE B N 1
ATOM 1178 C CA . PHE B 1 32 ? 26.472 31.879 37.520 1.00 17.14 128 PHE B CA 1
ATOM 1179 C C . PHE B 1 32 ? 26.515 32.562 38.896 1.00 18.28 128 PHE B C 1
ATOM 1180 O O . PHE B 1 32 ? 27.391 33.363 39.164 1.00 16.88 128 PHE B O 1
ATOM 1188 N N . GLY B 1 33 ? 25.503 32.298 39.725 1.00 18.55 129 GLY B N 1
ATOM 1189 C CA . GLY B 1 33 ? 25.557 32.620 41.151 1.00 20.56 129 GLY B CA 1
ATOM 1190 C C . GLY B 1 33 ? 26.149 31.434 41.905 1.00 20.80 129 GLY B C 1
ATOM 1191 O O . GLY B 1 33 ? 26.166 30.324 41.372 1.00 17.31 129 GLY B O 1
ATOM 1192 N N . ARG B 1 34 ? 26.637 31.654 43.135 1.00 21.45 130 ARG B N 1
ATOM 1193 C CA . ARG B 1 34 ? 27.045 30.541 43.984 1.00 21.30 130 ARG B CA 1
ATOM 1194 C C . ARG B 1 34 ? 25.828 29.847 44.590 1.00 21.40 130 ARG B C 1
ATOM 1195 O O . ARG B 1 34 ? 24.897 30.496 45.099 1.00 23.65 130 ARG B O 1
ATOM 1203 N N . PHE B 1 35 ? 25.826 28.520 44.535 1.00 20.29 131 PHE B N 1
ATOM 1204 C CA . PHE B 1 35 ? 24.771 27.700 45.145 1.00 21.25 131 PHE B CA 1
ATOM 1205 C C . PHE B 1 35 ? 25.161 27.446 46.613 1.00 22.37 131 PHE B C 1
ATOM 1206 O O . PHE B 1 35 ? 26.075 26.665 46.905 1.00 20.87 131 PHE B O 1
ATOM 1214 N N . ASP B 1 36 ? 24.460 28.112 47.533 1.00 24.58 132 ASP B N 1
ATOM 1215 C CA . ASP B 1 36 ? 24.747 28.031 48.971 1.00 26.22 132 ASP B CA 1
ATOM 1216 C C . ASP B 1 36 ? 24.703 26.599 49.518 1.00 24.19 132 ASP B C 1
ATOM 1217 O O . ASP B 1 36 ? 25.451 26.260 50.425 1.00 25.97 132 ASP B O 1
ATOM 1222 N N . GLY B 1 37 ? 23.849 25.758 48.946 1.00 24.74 133 GLY B N 1
ATOM 1223 C CA . GLY B 1 37 ? 23.688 24.384 49.408 1.00 22.34 133 GLY B CA 1
ATOM 1224 C C . GLY B 1 37 ? 24.867 23.473 49.156 1.00 23.02 133 GLY B C 1
ATOM 1225 O O . GLY B 1 37 ? 24.901 22.382 49.710 1.00 23.81 133 GLY B O 1
ATOM 1226 N N . ALA B 1 38 ? 25.813 23.919 48.310 1.00 20.50 134 ALA B N 1
ATOM 1227 C CA . ALA B 1 38 ? 27.054 23.218 47.999 1.00 20.05 134 ALA B CA 1
ATOM 1228 C C . ALA B 1 38 ? 28.282 23.750 48.767 1.00 20.77 134 ALA B C 1
ATOM 1229 O O . ALA B 1 38 ? 29.367 23.169 48.647 1.00 17.64 134 ALA B O 1
ATOM 1231 N N . GLU B 1 39 ? 28.145 24.846 49.524 1.00 21.44 135 GLU B N 1
ATOM 1232 C CA . GLU B 1 39 ? 29.273 25.362 50.317 1.00 21.36 135 GLU B CA 1
ATOM 1233 C C . GLU B 1 39 ? 29.780 24.233 51.206 1.00 21.19 135 GLU B C 1
ATOM 1234 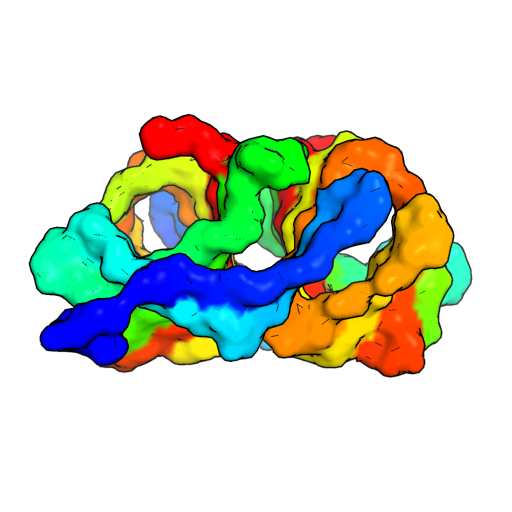O O . GLU B 1 39 ? 28.979 23.394 51.643 1.00 20.69 135 GLU B O 1
ATOM 1240 N N . PRO B 1 40 ? 31.110 24.165 51.446 1.00 19.11 136 PRO B N 1
ATOM 1241 C CA . PRO B 1 40 ? 32.228 25.064 51.100 1.00 17.17 136 PRO B CA 1
ATOM 1242 C C . PRO B 1 40 ? 32.691 25.121 49.646 1.00 17.09 136 PRO B C 1
ATOM 1243 O O . PRO B 1 40 ? 33.539 25.949 49.329 1.00 16.88 136 PRO B O 1
ATOM 1247 N N . HIS B 1 41 ? 32.121 24.296 48.760 1.00 18.10 137 HIS B N 1
ATOM 1248 C CA . HIS B 1 41 ? 32.489 24.297 47.343 1.00 17.37 137 HIS B CA 1
ATOM 1249 C C . HIS B 1 41 ? 31.846 25.467 46.593 1.00 17.64 137 HIS B C 1
ATOM 1250 O O . HIS B 1 41 ? 30.766 25.945 46.953 1.00 14.03 137 HIS B O 1
ATOM 1257 N N . CYS B 1 42 ? 32.527 25.917 45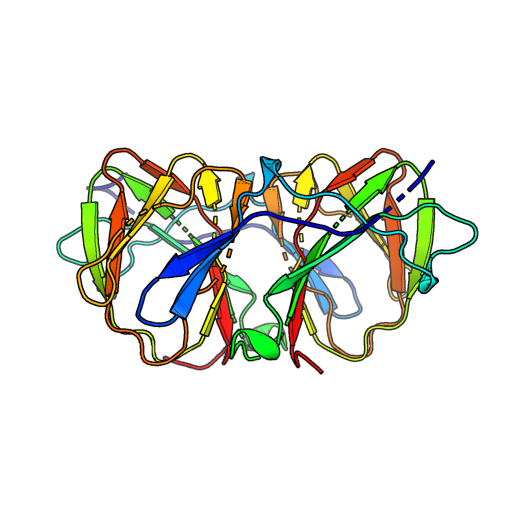.546 1.00 18.76 138 CYS B N 1
ATOM 1258 C CA . CYS B 1 42 ? 32.029 26.979 44.657 1.00 19.34 138 CYS B CA 1
ATOM 1259 C C . CYS B 1 42 ? 31.343 26.301 43.456 1.00 20.27 138 CYS B C 1
ATOM 1260 O O . CYS B 1 42 ? 32.011 25.808 42.527 1.00 19.34 138 CYS B O 1
ATOM 1263 N N . VAL B 1 43 ? 30.015 26.203 43.537 1.00 18.00 139 VAL B N 1
ATOM 1264 C CA . VAL B 1 43 ? 29.185 25.591 42.530 1.00 15.18 139 VAL B CA 1
ATOM 1265 C C . VAL B 1 43 ? 28.280 26.656 41.959 1.00 15.18 139 VAL B C 1
ATOM 1266 O O . VAL B 1 43 ? 27.627 27.383 42.703 1.00 15.09 139 VAL B O 1
ATOM 1270 N N . GLY B 1 44 ? 28.265 26.745 40.630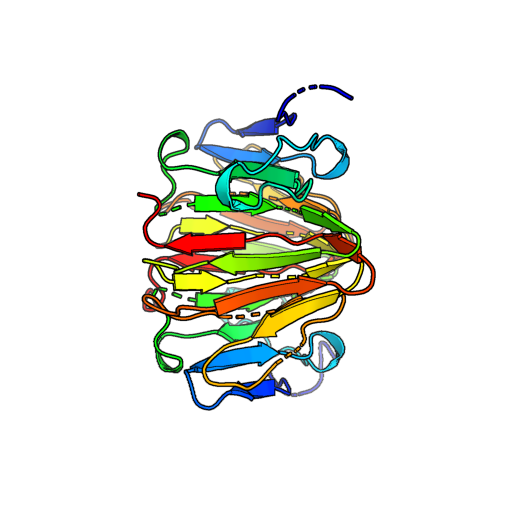 1.00 16.56 140 GLY B N 1
ATOM 1271 C CA . GLY B 1 44 ? 27.478 27.737 39.902 1.00 14.27 140 GLY B CA 1
ATOM 1272 C C . GLY B 1 44 ? 26.066 27.281 39.661 1.00 11.94 140 GLY B C 1
ATOM 1273 O O . GLY B 1 44 ? 25.838 26.126 39.317 1.00 11.60 140 GLY B O 1
ATOM 1274 N N . LEU B 1 45 ? 25.111 28.177 39.845 1.00 12.66 141 LEU B N 1
ATOM 1275 C CA . LEU B 1 45 ? 23.735 27.890 39.486 1.00 13.32 141 LEU B CA 1
ATOM 1276 C C . LEU B 1 45 ? 23.069 29.178 39.084 1.00 12.77 141 LEU B C 1
ATOM 1277 O O . LEU B 1 45 ? 23.246 30.195 39.755 1.00 13.27 141 LEU B O 1
ATOM 1282 N N . THR B 1 46 ? 22.343 29.132 37.972 1.00 11.41 142 THR B N 1
ATOM 1283 C CA . THR B 1 46 ? 21.456 30.225 37.534 1.00 16.51 142 THR B CA 1
ATOM 1284 C C . THR B 1 46 ? 20.084 29.687 37.056 1.00 15.09 142 THR B C 1
ATOM 1285 O O . THR B 1 46 ? 20.004 28.952 36.104 1.00 15.56 142 THR B O 1
ATOM 1289 N N . ASP B 1 47 ? 19.025 30.095 37.727 1.00 14.98 143 ASP B N 1
ATOM 1290 C CA . ASP B 1 47 ? 17.656 29.761 37.344 1.00 15.15 143 ASP B CA 1
ATOM 1291 C C . ASP B 1 47 ? 17.278 30.583 36.124 1.00 14.87 143 ASP B C 1
ATOM 1292 O O . ASP B 1 47 ? 17.422 31.807 36.149 1.00 16.20 143 ASP B O 1
ATOM 1297 N N . LEU B 1 48 ? 16.752 29.928 35.086 1.00 11.69 144 LEU B N 1
ATOM 1298 C CA . LEU B 1 48 ? 16.467 30.602 33.800 1.00 14.57 144 LEU B CA 1
ATOM 1299 C C . LEU B 1 48 ? 15.012 30.715 33.481 1.00 13.65 144 LEU B C 1
ATOM 1300 O O . LEU B 1 48 ? 14.571 31.711 32.885 1.00 12.52 144 LEU B O 1
ATOM 1305 N N . VAL B 1 49 ? 14.286 29.649 33.794 1.00 17.82 145 VAL B N 1
ATOM 1306 C CA . VAL B 1 49 ? 12.856 29.566 33.599 1.00 18.39 145 VAL B CA 1
ATOM 1307 C C . VAL B 1 49 ? 12.234 29.200 34.948 1.00 19.43 145 VAL B C 1
ATOM 1308 O O . VAL B 1 49 ? 12.638 28.219 35.578 1.00 18.00 145 VAL B O 1
ATOM 1312 N N . THR B 1 50 ? 11.250 29.990 35.380 1.00 19.51 146 THR B N 1
ATOM 1313 C CA . THR B 1 50 ? 10.593 29.798 36.679 1.00 21.54 146 THR B CA 1
ATOM 1314 C C . THR B 1 50 ? 9.106 30.009 36.575 1.00 22.23 146 THR B C 1
ATOM 1315 O O . THR B 1 50 ? 8.598 30.340 35.512 1.00 22.35 146 THR B O 1
ATOM 1319 N N . GLU B 1 51 ? 8.414 29.800 37.689 1.00 25.09 147 GLU B N 1
ATOM 1320 C CA . GLU B 1 51 ? 6.957 30.048 37.802 1.00 26.96 147 GLU B CA 1
ATOM 1321 C C . GLU B 1 51 ? 6.572 31.479 37.386 1.00 29.11 147 GLU B C 1
ATOM 1322 O O . GLU B 1 51 ? 5.474 31.693 36.831 1.00 30.19 147 GLU B O 1
ATOM 1325 N N . GLN B 1 52 ? 7.487 32.438 37.600 1.00 28.58 148 GLN B N 1
ATOM 1326 C CA . GLN B 1 52 ? 7.320 33.829 37.118 1.00 28.68 148 GLN B CA 1
ATOM 1327 C C . GLN B 1 52 ? 7.222 33.960 35.582 1.00 27.57 148 GLN B C 1
ATOM 1328 O O . GLN B 1 52 ? 6.800 35.000 35.065 1.00 24.99 148 GLN B O 1
ATOM 1331 N N . ASP B 1 53 ? 7.646 32.937 34.844 1.00 25.72 149 ASP B N 1
ATOM 1332 C CA . ASP B 1 53 ? 7.490 32.924 33.380 1.00 25.50 149 ASP B CA 1
ATOM 1333 C C . ASP B 1 53 ? 6.182 32.219 32.975 1.00 22.17 149 ASP B C 1
ATOM 1334 O O . ASP B 1 53 ? 5.882 32.128 31.794 1.00 24.44 149 ASP B O 1
ATOM 1339 N N . GLY B 1 54 ? 5.401 31.755 33.954 1.00 23.40 150 GLY B N 1
ATOM 1340 C CA . GLY B 1 54 ? 4.210 30.961 33.702 1.00 21.97 150 GLY B CA 1
ATOM 1341 C C . GLY B 1 54 ? 4.544 29.494 33.417 1.00 24.58 150 GLY B C 1
ATOM 1342 O O . GLY B 1 54 ? 3.706 28.754 32.848 1.00 24.48 150 GLY B O 1
ATOM 1343 N N . SER B 1 55 ? 5.767 29.066 33.773 1.00 20.40 151 SER B N 1
ATOM 1344 C CA . SER B 1 55 ? 6.190 27.692 33.537 1.00 17.54 151 SER B CA 1
ATOM 1345 C C . SER B 1 55 ? 5.809 26.806 34.713 1.00 15.42 151 SER B C 1
ATOM 1346 O O . SER B 1 55 ? 6.074 27.151 35.862 1.00 18.16 151 SER B O 1
ATOM 1349 N N . SER B 1 56 ? 5.254 25.642 34.413 1.00 15.86 152 SER B N 1
ATOM 1350 C CA . SER B 1 56 ? 5.084 24.569 35.409 1.00 16.32 152 SER B CA 1
ATOM 1351 C C . SER B 1 56 ? 6.423 23.987 35.867 1.00 17.40 152 SER B C 1
ATOM 1352 O O . SER B 1 56 ? 6.529 23.431 36.960 1.00 17.04 152 SER B O 1
ATOM 1363 N N . ALA B 1 58 ? 10.694 24.319 36.561 1.00 14.47 154 ALA B N 1
ATOM 1364 C CA . ALA B 1 58 ? 11.811 25.224 36.795 1.00 13.52 154 ALA B CA 1
ATOM 1365 C C . ALA B 1 58 ? 12.937 24.723 35.887 1.00 14.60 154 ALA B C 1
ATOM 1366 O O . ALA B 1 58 ? 13.120 23.522 35.757 1.00 16.99 154 ALA B O 1
ATOM 1368 N N . ALA B 1 59 ? 13.697 25.627 35.287 1.00 13.25 155 ALA B N 1
ATOM 1369 C CA . ALA B 1 59 ? 14.883 25.247 34.514 1.00 12.21 155 ALA B CA 1
ATOM 1370 C C . ALA B 1 59 ? 16.022 26.206 34.770 1.00 13.19 155 ALA B C 1
ATOM 1371 O O . ALA B 1 59 ? 15.821 27.414 34.961 1.00 14.10 155 ALA B O 1
ATOM 1373 N N . GLY B 1 60 ? 17.239 25.691 34.695 1.00 12.84 156 GLY B N 1
ATOM 1374 C CA . GLY B 1 60 ? 18.399 26.558 34.829 1.00 12.03 156 GLY B CA 1
ATOM 1375 C C . GLY B 1 60 ? 19.651 25.840 34.437 1.00 11.92 156 GLY B C 1
ATOM 1376 O O . GLY B 1 60 ? 19.598 24.690 34.047 1.00 10.98 156 GLY B O 1
ATOM 1377 N N . PHE B 1 61 ? 20.772 26.510 34.623 1.00 10.23 157 PHE B N 1
ATOM 1378 C CA . PHE B 1 61 ? 22.070 25.898 34.390 1.00 13.94 157 PHE B CA 1
ATOM 1379 C C . PHE B 1 61 ? 22.806 25.785 35.712 1.00 13.92 157 PHE B C 1
ATOM 1380 O O . PHE B 1 61 ? 22.598 26.592 36.630 1.00 13.32 157 PHE B O 1
ATOM 1396 N N . GLN B 1 63 ? 26.988 24.747 36.749 1.00 10.99 159 GLN B N 1
ATOM 1397 C CA . GLN B 1 63 ? 28.306 24.614 36.231 1.00 11.53 159 GLN B CA 1
ATOM 1398 C C . GLN B 1 63 ? 29.344 24.687 37.340 1.00 10.32 159 GLN B C 1
ATOM 1399 O O . GLN B 1 63 ? 29.396 25.667 38.081 1.00 13.20 159 GLN B O 1
ATOM 1405 N N . TRP B 1 64 ? 30.201 23.674 37.425 1.00 11.66 160 TRP B N 1
ATOM 1406 C CA . TRP B 1 64 ? 31.307 23.695 38.365 1.00 12.84 160 TRP B CA 1
ATOM 1407 C C . TRP B 1 64 ? 32.431 22.747 37.957 1.00 12.23 160 TRP B C 1
ATOM 1408 O O . TRP B 1 64 ? 32.268 21.915 37.039 1.00 10.63 160 TRP B O 1
ATOM 1419 N N . ASP B 1 65 ? 33.540 22.886 38.669 1.00 11.57 161 ASP B N 1
ATOM 1420 C CA . ASP B 1 65 ? 34.684 22.014 38.527 1.00 15.61 161 ASP B CA 1
ATOM 1421 C C . ASP B 1 65 ? 34.923 21.284 39.838 1.00 12.75 161 ASP B C 1
ATOM 1422 O O . ASP B 1 65 ? 34.703 21.825 40.914 1.00 15.86 161 ASP B O 1
ATOM 1427 N N . ASN B 1 66 ? 35.369 20.047 39.710 1.00 15.32 162 ASN B N 1
ATOM 1428 C CA . ASN B 1 66 ? 35.958 19.256 40.775 1.00 16.36 162 ASN B CA 1
ATOM 1429 C C . ASN B 1 66 ? 35.390 19.431 42.177 1.00 18.09 162 ASN B C 1
ATOM 1430 O O . ASN B 1 66 ? 35.999 20.053 43.056 1.00 20.54 162 ASN B O 1
ATOM 1435 N N . ALA B 1 67 ? 34.189 18.907 42.349 1.00 16.94 163 ALA B N 1
ATOM 1436 C CA . ALA B 1 67 ? 33.512 18.988 43.626 1.00 12.59 163 ALA B CA 1
ATOM 1437 C C . ALA B 1 67 ? 32.359 18.035 43.623 1.00 12.84 163 ALA B C 1
ATOM 1438 O O . ALA B 1 67 ? 31.793 17.786 42.576 1.00 12.55 163 ALA B O 1
ATOM 1440 N N . PHE B 1 68 ? 32.055 17.492 44.810 1.00 11.39 164 PHE B N 1
ATOM 1441 C CA . PHE B 1 68 ? 30.910 16.594 45.044 1.00 15.16 164 PHE B CA 1
ATOM 1442 C C . PHE B 1 68 ? 30.197 17.154 46.236 1.00 14.44 164 PHE B C 1
ATOM 1443 O O . PHE B 1 68 ? 30.854 17.645 47.184 1.00 17.33 164 PHE B O 1
ATOM 1451 N N . PHE B 1 69 ? 28.874 17.071 46.248 1.00 17.13 165 PHE B N 1
ATOM 1452 C CA . PHE B 1 69 ? 28.132 17.580 47.394 1.00 15.49 165 PHE B CA 1
ATOM 1453 C C . PHE B 1 69 ? 26.827 16.842 47.563 1.00 16.19 165 PHE B C 1
ATOM 1454 O O . PHE B 1 69 ? 26.225 16.393 46.591 1.00 16.31 165 PHE B O 1
ATOM 1462 N N . PRO B 1 70 ? 26.416 16.658 48.810 1.00 19.85 166 PRO B N 1
ATOM 1463 C CA . PRO B 1 70 ? 25.160 15.948 49.022 1.00 18.77 166 PRO B CA 1
ATOM 1464 C C . PRO B 1 70 ? 23.940 16.826 48.759 1.00 19.05 166 PRO B C 1
ATOM 1465 O O . PRO B 1 70 ? 23.953 18.024 49.069 1.00 19.33 166 PRO B O 1
ATOM 1469 N N . TRP B 1 71 ? 22.890 16.225 48.195 1.00 19.69 167 TRP B N 1
ATOM 1470 C CA . TRP B 1 71 ? 21.627 16.917 47.999 1.00 21.09 167 TRP B CA 1
ATOM 1471 C C . TRP B 1 71 ? 20.423 15.966 48.050 1.00 19.65 167 TRP B C 1
ATOM 1472 O O . TRP B 1 71 ? 20.526 14.818 47.634 1.00 19.28 167 TRP B O 1
ATOM 1483 N N . THR B 1 72 ? 19.292 16.431 48.587 1.00 19.35 168 THR B N 1
ATOM 1484 C CA . THR B 1 72 ? 18.044 15.653 48.556 1.00 20.82 168 THR B CA 1
ATOM 1485 C C . THR B 1 72 ? 17.056 16.414 47.682 1.00 22.49 168 THR B C 1
ATOM 1486 O O . THR B 1 72 ? 16.731 17.568 47.979 1.00 20.28 168 THR B O 1
ATOM 1490 N N . LEU B 1 73 ? 16.585 15.760 46.621 1.00 23.19 169 LEU B N 1
ATOM 1491 C CA . LEU B 1 73 ? 15.635 16.350 45.667 1.00 22.91 169 LEU B CA 1
ATOM 1492 C C . LEU B 1 73 ? 14.215 16.050 46.101 1.00 23.08 169 LEU B C 1
ATOM 1493 O O . LEU B 1 73 ? 13.849 14.900 46.219 1.00 26.24 169 LEU B O 1
ATOM 1498 N N . ASN B 1 74 ? 13.415 17.079 46.331 1.00 23.85 170 ASN B N 1
ATOM 1499 C CA . ASN B 1 74 ? 11.998 16.893 46.693 1.00 26.03 170 ASN B CA 1
ATOM 1500 C C . ASN B 1 74 ? 11.061 16.985 45.482 1.00 25.69 170 ASN B C 1
ATOM 1501 O O . ASN B 1 74 ? 9.859 17.239 45.630 1.00 29.47 170 ASN B O 1
ATOM 1506 N N . TYR B 1 75 ? 11.597 16.688 44.300 1.00 24.21 171 TYR B N 1
ATOM 1507 C CA . TYR B 1 75 ? 10.943 16.926 43.019 1.00 21.91 171 TYR B CA 1
ATOM 1508 C C . TYR B 1 75 ? 11.684 16.110 41.956 1.00 20.48 171 TYR B C 1
ATOM 1509 O O . TYR B 1 75 ? 12.854 15.756 42.171 1.00 20.44 171 TYR B O 1
ATOM 1518 N N . ASP B 1 76 ? 11.028 15.826 40.828 1.00 20.51 172 ASP B N 1
ATOM 1519 C CA . ASP B 1 76 ? 11.675 15.126 39.706 1.00 18.98 172 ASP B CA 1
ATOM 1520 C C . ASP B 1 76 ? 12.604 16.105 39.011 1.00 17.10 172 ASP B C 1
ATOM 1521 O O . ASP B 1 76 ? 12.328 17.298 38.973 1.00 13.10 172 ASP B O 1
ATOM 1526 N N . GLU B 1 77 ? 13.673 15.583 38.416 1.00 15.65 173 GLU B N 1
ATOM 1527 C CA . GLU B 1 77 ? 14.650 16.418 37.735 1.00 16.00 173 GLU B CA 1
ATOM 1528 C C . GLU B 1 77 ? 15.223 15.704 36.543 1.00 15.65 173 GLU B C 1
ATOM 1529 O O . GLU B 1 77 ? 15.602 14.530 36.668 1.00 16.13 173 GLU B O 1
ATOM 1535 N N . ILE B 1 78 ? 15.263 16.404 35.398 1.00 13.64 174 ILE B N 1
ATOM 1536 C CA . ILE B 1 78 ? 15.873 15.912 34.182 1.00 13.74 174 ILE B CA 1
ATOM 1537 C C . ILE B 1 78 ? 17.092 16.815 33.922 1.00 13.46 174 ILE B C 1
ATOM 1538 O O . ILE B 1 78 ? 17.008 18.045 34.047 1.00 12.24 174 ILE B O 1
ATOM 1543 N N . ASP B 1 79 ? 18.236 16.208 33.626 1.00 10.95 175 ASP B N 1
ATOM 1544 C CA . ASP B 1 79 ? 19.482 16.964 33.431 1.00 16.01 175 ASP B CA 1
ATOM 1545 C C . ASP B 1 79 ? 20.054 16.665 32.065 1.00 13.93 175 ASP B C 1
ATOM 1546 O O . ASP B 1 79 ? 20.023 15.522 31.620 1.00 15.57 175 ASP B O 1
ATOM 1559 N N . VAL B 1 81 ? 23.491 17.269 29.879 1.00 12.75 177 VAL B N 1
ATOM 1560 C CA . VAL B 1 81 ? 24.898 17.657 30.063 1.00 11.58 177 VAL B CA 1
ATOM 1561 C C . VAL B 1 81 ? 25.355 18.330 28.793 1.00 12.42 177 VAL B C 1
ATOM 1562 O O . VAL B 1 81 ? 25.270 17.748 27.732 1.00 14.59 177 VAL B O 1
ATOM 1566 N N . LEU B 1 82 ? 25.795 19.575 28.904 1.00 12.38 178 LEU B N 1
ATOM 1567 C CA . LEU B 1 82 ? 26.234 20.351 27.753 1.00 10.40 178 LEU B CA 1
ATOM 1568 C C . LEU B 1 82 ? 27.743 20.214 27.607 1.00 14.01 178 LEU B C 1
ATOM 1569 O O . LEU B 1 82 ? 28.219 20.129 26.489 1.00 16.33 178 LEU B O 1
ATOM 1574 N N . GLU B 1 83 ? 28.475 20.219 28.730 1.00 15.77 179 GLU B N 1
ATOM 1575 C CA . GLU B 1 83 ? 29.947 20.098 28.746 1.00 15.92 179 GLU B CA 1
ATOM 1576 C C . GLU B 1 83 ? 30.381 19.205 29.870 1.00 14.50 179 GLU B C 1
ATOM 1577 O O . GLU B 1 83 ? 29.764 19.219 30.936 1.00 15.00 179 GLU B O 1
ATOM 1583 N N . GLY B 1 84 ? 31.472 18.475 29.653 1.00 13.89 180 GLY B N 1
ATOM 1584 C CA . GLY B 1 84 ? 32.081 17.650 30.676 1.00 14.97 180 GLY B CA 1
ATOM 1585 C C . GLY B 1 84 ? 31.214 16.474 31.094 1.00 12.40 180 GLY B C 1
ATOM 1586 O O . GLY B 1 84 ? 30.604 15.832 30.243 1.00 14.54 180 GLY B O 1
ATOM 1587 N N . GLU B 1 85 ? 31.190 16.180 32.388 1.00 16.72 181 GLU B N 1
ATOM 1588 C CA . GLU B 1 85 ? 30.454 15.031 32.918 1.00 16.20 181 GLU B CA 1
ATOM 1589 C C . GLU B 1 85 ? 29.866 15.274 34.293 1.00 15.32 181 GLU B C 1
ATOM 1590 O O . GLU B 1 85 ? 30.509 15.927 35.153 1.00 18.01 181 GLU B O 1
ATOM 1596 N N . LEU B 1 86 ? 28.633 14.764 34.474 1.00 10.65 182 LEU B N 1
ATOM 1597 C CA . LEU B 1 86 ? 27.875 14.841 35.708 1.00 8.99 182 LEU B CA 1
ATOM 1598 C C . LEU B 1 86 ? 27.876 13.456 36.327 1.00 9.81 182 LEU B C 1
ATOM 1599 O O . LEU B 1 86 ? 27.511 12.497 35.670 1.00 16.92 182 LEU B O 1
ATOM 1604 N N . HIS B 1 87 ? 28.350 13.357 37.572 1.00 11.68 183 HIS B N 1
ATOM 1605 C CA . HIS B 1 87 ? 28.310 12.120 38.357 1.00 14.74 183 HIS B CA 1
ATOM 1606 C C . HIS B 1 87 ? 27.213 12.289 39.400 1.00 14.39 183 HIS B C 1
ATOM 1607 O O . HIS B 1 87 ? 27.115 13.327 40.033 1.00 15.97 183 HIS B O 1
ATOM 1614 N N . VAL B 1 88 ? 26.367 11.288 39.537 1.00 14.71 184 VAL B N 1
ATOM 1615 C CA . VAL B 1 88 ? 25.303 11.330 40.522 1.00 11.28 184 VAL B CA 1
ATOM 1616 C C . VAL B 1 88 ? 25.384 10.035 41.314 1.00 13.37 184 VAL B C 1
ATOM 1617 O O . VAL B 1 88 ? 25.323 8.970 40.700 1.00 12.61 184 VAL B O 1
ATOM 1621 N N . ARG B 1 89 ? 25.443 10.110 42.656 1.00 13.48 185 ARG B N 1
ATOM 1622 C CA . ARG B 1 89 ? 25.521 8.890 43.496 1.00 12.21 185 ARG B CA 1
ATOM 1623 C C . ARG B 1 89 ? 24.227 8.687 44.260 1.00 14.13 185 ARG B C 1
ATOM 1624 O O . ARG B 1 89 ? 23.776 9.612 44.924 1.00 12.64 185 ARG B O 1
ATOM 1632 N N . HIS B 1 90 ? 23.648 7.501 44.130 1.00 13.89 186 HIS B N 1
ATOM 1633 C CA . HIS B 1 90 ? 22.331 7.187 44.726 1.00 15.12 186 HIS B CA 1
ATOM 1634 C C . HIS B 1 90 ? 22.292 5.702 45.054 1.00 19.21 186 HIS B C 1
ATOM 1635 O O . HIS B 1 90 ? 22.561 4.867 44.196 1.00 22.77 186 HIS B O 1
ATOM 1642 N N . GLU B 1 91 ? 21.938 5.376 46.296 1.00 25.75 187 GLU B N 1
ATOM 1643 C CA . GLU B 1 91 ? 21.932 3.988 46.789 1.00 26.48 187 GLU B CA 1
ATOM 1644 C C . GLU B 1 91 ? 23.265 3.276 46.498 1.00 25.03 187 GLU B C 1
ATOM 1645 O O . GLU B 1 91 ? 23.289 2.130 46.073 1.00 25.86 187 GLU B O 1
ATOM 1651 N N . GLY B 1 92 ? 24.372 3.996 46.690 1.00 27.19 188 GLY B N 1
ATOM 1652 C CA . GLY B 1 92 ? 25.728 3.459 46.503 1.00 28.16 188 GLY B CA 1
ATOM 1653 C C . GLY B 1 92 ? 26.319 3.502 45.102 1.00 30.15 188 GLY B C 1
ATOM 1654 O O . GLY B 1 92 ? 27.545 3.542 44.958 1.00 32.58 188 GLY B O 1
ATOM 1655 N N . GLU B 1 93 ? 25.455 3.534 44.085 1.00 28.21 189 GLU B N 1
ATOM 1656 C CA . GLU B 1 93 ? 25.855 3.457 42.699 1.00 28.21 189 GLU B CA 1
ATOM 1657 C C . GLU B 1 93 ? 26.089 4.843 42.139 1.00 23.60 189 GLU B C 1
ATOM 1658 O O . GLU B 1 93 ? 25.296 5.728 42.395 1.00 20.45 189 GLU B O 1
ATOM 1664 N N . THR B 1 94 ? 27.176 5.023 41.378 1.00 19.78 190 THR B N 1
ATOM 1665 C CA . THR B 1 94 ? 27.429 6.256 40.658 1.00 18.97 190 THR B CA 1
ATOM 1666 C C . THR B 1 94 ? 26.965 6.153 39.218 1.00 19.34 190 THR B C 1
ATOM 1667 O O . THR B 1 94 ? 27.390 5.241 38.491 1.00 20.60 190 THR B O 1
ATOM 1679 N N . ILE B 1 96 ? 26.868 8.188 35.550 1.00 14.61 192 ILE B N 1
ATOM 1680 C CA . ILE B 1 96 ? 27.651 9.203 34.841 1.00 15.50 192 ILE B CA 1
ATOM 1681 C C . ILE B 1 96 ? 27.008 9.615 33.502 1.00 16.28 192 ILE B C 1
ATOM 1682 O O . ILE B 1 96 ? 26.756 8.760 32.648 1.00 16.21 192 ILE B O 1
ATOM 1687 N N . ALA B 1 97 ? 26.759 10.923 33.331 1.00 14.59 193 ALA B N 1
ATOM 1688 C CA . ALA B 1 97 ? 26.216 11.455 32.094 1.00 13.95 193 ALA B CA 1
ATOM 1689 C C . ALA B 1 97 ? 27.287 12.358 31.477 1.00 14.85 193 ALA B C 1
ATOM 1690 O O . ALA B 1 97 ? 27.639 13.345 32.083 1.00 13.15 193 ALA B O 1
ATOM 1692 N N . LYS B 1 98 ? 27.808 12.006 30.299 1.00 16.03 194 LYS B N 1
ATOM 1693 C CA . LYS B 1 98 ? 28.826 12.809 29.614 1.00 17.66 194 LYS B CA 1
ATOM 1694 C C . LYS B 1 98 ? 28.136 13.819 28.723 1.00 18.25 194 LYS B C 1
ATOM 1695 O O . LYS B 1 98 ? 26.899 13.818 28.620 1.00 18.05 194 LYS B O 1
ATOM 1699 N N . ALA B 1 99 ? 28.906 14.690 28.087 1.00 18.17 195 ALA B N 1
ATOM 1700 C CA . ALA B 1 99 ? 28.326 15.716 27.213 1.00 17.69 195 ALA B CA 1
ATOM 1701 C C . ALA B 1 99 ? 27.424 15.075 26.144 1.00 18.13 195 ALA B C 1
ATOM 1702 O O . ALA B 1 99 ? 27.840 14.177 25.408 1.00 19.55 195 ALA B O 1
ATOM 1704 N N . GLY B 1 100 ? 26.178 15.534 26.085 1.00 16.22 196 GLY B N 1
ATOM 1705 C CA . GLY B 1 100 ? 25.195 15.037 25.138 1.00 13.57 196 GLY B CA 1
ATOM 1706 C C . GLY B 1 100 ? 24.233 14.032 25.731 1.00 10.81 196 GLY B C 1
ATOM 1707 O O . GLY B 1 100 ? 23.307 13.652 25.069 1.00 12.00 196 GLY B O 1
ATOM 1708 N N . ASP B 1 101 ? 24.470 13.596 26.952 1.00 9.41 197 ASP B N 1
ATOM 1709 C CA . ASP B 1 101 ? 23.604 12.616 27.637 1.00 9.94 197 ASP B CA 1
ATOM 1710 C C . ASP B 1 101 ? 22.541 13.287 28.489 1.00 11.91 197 ASP B C 1
ATOM 1711 O O . ASP B 1 101 ? 22.724 14.424 28.933 1.00 13.32 197 ASP B O 1
ATOM 1716 N N . VAL B 1 102 ? 21.473 12.529 28.769 1.00 11.14 198 VAL B N 1
ATOM 1717 C CA . VAL B 1 102 ? 20.312 12.986 29.522 1.00 15.04 198 VAL B CA 1
ATOM 1718 C C . VAL B 1 102 ? 20.161 12.084 30.726 1.00 10.84 198 VAL B C 1
ATOM 1719 O O . VAL B 1 102 ? 20.295 10.854 30.602 1.00 10.21 198 VAL B O 1
ATOM 1731 N N . PHE B 1 104 ? 17.762 11.371 34.332 1.00 12.64 200 PHE B N 1
ATOM 1732 C CA . PHE B 1 104 ? 16.518 11.528 35.119 1.00 12.69 200 PHE B CA 1
ATOM 1733 C C . PHE B 1 104 ? 16.778 11.087 36.574 1.00 17.47 200 PHE B C 1
ATOM 1734 O O . PHE B 1 104 ? 17.244 9.966 36.794 1.00 20.13 200 PHE B O 1
ATOM 1742 N N . ILE B 1 105 ? 16.477 11.970 37.532 1.00 13.62 201 ILE B N 1
ATOM 1743 C CA . ILE B 1 105 ? 16.596 11.705 38.959 1.00 15.50 201 ILE B CA 1
ATOM 1744 C C . ILE B 1 105 ? 15.181 11.826 39.562 1.00 16.55 201 ILE B C 1
ATOM 1745 O O . ILE B 1 105 ? 14.574 12.917 39.501 1.00 18.44 201 ILE B O 1
ATOM 1750 N N . PRO B 1 106 ? 14.653 10.734 40.128 1.00 17.13 202 PRO B N 1
ATOM 1751 C CA . PRO B 1 106 ? 13.332 10.747 40.765 1.00 15.18 202 PRO B CA 1
ATOM 1752 C C . PRO B 1 106 ? 13.152 11.553 42.057 1.00 19.14 202 PRO B C 1
ATOM 1753 O O . PRO B 1 106 ? 14.045 11.599 42.913 1.00 19.94 202 PRO B O 1
ATOM 1757 N N . LYS B 1 107 ? 11.966 12.157 42.202 1.00 20.41 203 LYS B N 1
ATOM 1758 C CA . LYS B 1 107 ? 11.519 12.816 43.440 1.00 23.63 203 LYS B CA 1
ATOM 1759 C C . LYS B 1 107 ? 11.926 11.990 44.677 1.00 20.36 203 LYS B C 1
ATOM 1760 O O . LYS B 1 107 ? 11.845 10.777 44.640 1.00 19.20 203 LYS B O 1
ATOM 1766 N N . GLY B 1 108 ? 12.420 12.660 45.719 1.00 23.51 204 GLY B N 1
ATOM 1767 C CA . GLY B 1 108 ? 12.835 12.022 46.983 1.00 23.13 204 GLY B CA 1
ATOM 1768 C C . GLY B 1 108 ? 14.248 11.467 47.043 1.00 24.12 204 GLY B C 1
ATOM 1769 O O . GLY B 1 108 ? 14.688 11.022 48.103 1.00 27.12 204 GLY B O 1
ATOM 1770 N N . SER B 1 109 ? 14.974 11.483 45.928 1.00 22.35 205 SER B N 1
ATOM 1771 C CA . SER B 1 109 ? 16.325 10.911 45.910 1.00 19.62 205 SER B CA 1
ATOM 1772 C C . SER B 1 109 ? 17.322 11.733 46.728 1.00 17.14 205 SER B C 1
ATOM 1773 O O . SER B 1 109 ? 17.458 12.955 46.529 1.00 17.75 205 SER B O 1
ATOM 1776 N N . SER B 1 110 ? 17.957 11.059 47.690 1.00 17.60 206 SER B N 1
ATOM 1777 C CA A SER B 1 110 ? 19.041 11.625 48.464 0.50 15.97 206 SER B CA 1
ATOM 1778 C CA B SER B 1 110 ? 19.045 11.627 48.467 0.50 16.73 206 SER B CA 1
ATOM 1779 C C . SER B 1 110 ? 20.305 11.205 47.708 1.00 16.38 206 SER B C 1
ATOM 1780 O O . SER B 1 110 ? 20.642 10.001 47.629 1.00 15.88 206 SER B O 1
ATOM 1785 N N . ILE B 1 111 ? 20.975 12.181 47.131 1.00 17.07 207 ILE B N 1
ATOM 1786 C CA . ILE B 1 111 ? 22.109 11.892 46.244 1.00 14.42 207 ILE B CA 1
ATOM 1787 C C . ILE B 1 111 ? 23.345 12.685 46.591 1.00 17.09 207 ILE B C 1
ATOM 1788 O O . ILE B 1 111 ? 23.349 13.540 47.493 1.00 16.63 207 ILE B O 1
ATOM 1793 N N . GLU B 1 112 ? 24.408 12.347 45.866 1.00 17.90 208 GLU B N 1
ATOM 1794 C CA . GLU B 1 112 ? 25.608 13.124 45.824 1.00 20.57 208 GLU B CA 1
ATOM 1795 C C . GLU B 1 112 ? 25.718 13.637 44.364 1.00 16.98 208 GLU B C 1
ATOM 1796 O O . GLU B 1 112 ? 25.726 12.839 43.456 1.00 17.00 208 GLU B O 1
ATOM 1802 N N . PHE B 1 113 ? 25.718 14.947 44.150 1.00 15.95 209 PHE B N 1
ATOM 1803 C CA . PHE B 1 113 ? 25.962 15.535 42.824 1.00 17.53 209 PHE B CA 1
ATOM 1804 C C . PHE B 1 113 ? 27.444 15.753 42.770 1.00 16.56 209 PHE B C 1
ATOM 1805 O O . PHE B 1 113 ? 28.041 16.117 43.769 1.00 17.04 209 PHE B O 1
ATOM 1813 N N . GLY B 1 114 ? 28.046 15.600 41.606 1.00 17.81 210 GLY B N 1
ATOM 1814 C CA . GLY B 1 114 ? 29.468 15.886 41.509 1.00 16.44 210 GLY B CA 1
ATOM 1815 C C . GLY B 1 114 ? 30.059 15.774 40.135 1.00 12.75 210 GLY B C 1
ATOM 1816 O O . GLY B 1 114 ? 29.416 15.290 39.190 1.00 13.96 210 GLY B O 1
ATOM 1817 N N . THR B 1 115 ? 31.290 16.239 40.048 1.00 13.59 211 THR B N 1
ATOM 1818 C CA . THR B 1 115 ? 32.138 16.006 38.898 1.00 13.92 211 THR B CA 1
ATOM 1819 C C . THR B 1 115 ? 33.603 15.958 39.374 1.00 14.91 211 THR B C 1
ATOM 1820 O O . THR B 1 115 ? 34.002 16.767 40.202 1.00 14.66 211 THR B O 1
ATOM 1824 N N . PRO B 1 116 ? 34.376 14.967 38.905 1.00 17.54 212 PRO B N 1
ATOM 1825 C CA . PRO B 1 116 ? 35.800 14.959 39.177 1.00 17.54 212 PRO B CA 1
ATOM 1826 C C . PRO B 1 116 ? 36.594 15.845 38.208 1.00 19.34 212 PRO B C 1
ATOM 1827 O O . PRO B 1 116 ? 37.753 16.152 38.464 1.00 16.11 212 PRO B O 1
ATOM 1831 N N . THR B 1 117 ? 35.974 16.237 37.100 1.00 20.41 213 THR B N 1
ATOM 1832 C CA . THR B 1 117 ? 36.618 17.078 36.116 1.00 18.78 213 THR B CA 1
ATOM 1833 C C . THR B 1 117 ? 35.839 18.396 36.127 1.00 16.25 213 THR B C 1
ATOM 1834 O O . THR B 1 117 ? 36.019 19.216 37.034 1.00 14.88 213 THR B O 1
ATOM 1838 N N . SER B 1 118 ? 34.977 18.590 35.143 1.00 15.51 214 SER B N 1
ATOM 1839 C CA . SER B 1 118 ? 34.099 19.775 35.094 1.00 19.45 214 SER B CA 1
ATOM 1840 C C . SER B 1 118 ? 32.756 19.417 34.480 1.00 17.20 214 SER B C 1
ATOM 1841 O O . SER B 1 118 ? 32.628 18.382 33.835 1.00 17.54 214 SER B O 1
ATOM 1844 N N . VAL B 1 119 ? 31.762 20.282 34.673 1.00 14.87 215 VAL B N 1
ATOM 1845 C CA . VAL B 1 119 ? 30.431 20.022 34.139 1.00 12.29 215 VAL B CA 1
ATOM 1846 C C . VAL B 1 119 ? 29.702 21.322 33.890 1.00 8.27 215 VAL B C 1
ATOM 1847 O O . VAL B 1 119 ? 29.934 22.303 34.574 1.00 10.00 215 VAL B O 1
ATOM 1851 N N . ARG B 1 120 ? 28.895 21.314 32.834 1.00 9.24 216 ARG B N 1
ATOM 1852 C CA . ARG B 1 120 ? 27.887 22.293 32.546 1.00 10.97 216 ARG B CA 1
ATOM 1853 C C . ARG B 1 120 ? 26.651 21.544 32.137 1.00 11.52 216 ARG B C 1
ATOM 1854 O O . ARG B 1 120 ? 26.679 20.720 31.249 1.00 10.15 216 ARG B O 1
ATOM 1862 N N . PHE B 1 121 ? 25.540 21.832 32.793 1.00 12.71 217 PHE B N 1
ATOM 1863 C CA . PHE B 1 121 ? 24.311 21.178 32.446 1.00 11.22 217 PHE B CA 1
ATOM 1864 C C . PHE B 1 121 ? 23.088 22.030 32.713 1.00 11.51 217 PHE B C 1
ATOM 1865 O O . PHE B 1 121 ? 23.148 22.985 33.469 1.00 10.88 217 PHE B O 1
ATOM 1873 N N . LEU B 1 122 ? 22.022 21.689 31.978 1.00 13.66 218 LEU B N 1
ATOM 1874 C CA . LEU B 1 122 ? 20.709 22.221 32.173 1.00 14.65 218 LEU B CA 1
ATOM 1875 C C . LEU B 1 122 ? 19.928 21.255 33.081 1.00 15.04 218 LEU B C 1
ATOM 1876 O O . LEU B 1 122 ? 19.960 20.037 32.876 1.00 15.38 218 LEU B O 1
ATOM 1881 N N . TYR B 1 123 ? 19.230 21.793 34.068 1.00 14.24 219 TYR B N 1
ATOM 1882 C CA . TYR B 1 123 ? 18.322 21.018 34.902 1.00 15.30 219 TYR B CA 1
ATOM 1883 C C . TYR B 1 123 ? 16.926 21.532 34.602 1.00 12.76 219 TYR B C 1
ATOM 1884 O O . TYR B 1 123 ? 16.737 22.739 34.339 1.00 11.78 219 TYR B O 1
ATOM 1893 N N . VAL B 1 124 ? 15.979 20.605 34.623 1.00 13.13 220 VAL B N 1
ATOM 1894 C CA . VAL B 1 124 ? 14.566 20.907 34.478 1.00 14.50 220 VAL B CA 1
ATOM 1895 C C . VAL B 1 124 ? 13.868 20.166 35.602 1.00 14.92 220 VAL B C 1
ATOM 1896 O O . VAL B 1 124 ? 13.993 18.938 35.707 1.00 12.52 220 VAL B O 1
ATOM 1900 N N . ALA B 1 125 ? 13.133 20.901 36.432 1.00 13.25 221 ALA B N 1
ATOM 1901 C CA . ALA B 1 125 ? 12.561 20.303 37.622 1.00 14.86 221 ALA B CA 1
ATOM 1902 C C . ALA B 1 125 ? 11.077 20.493 37.634 1.00 12.80 221 ALA B C 1
ATOM 1903 O O . ALA B 1 125 ? 10.604 21.544 37.199 1.00 11.50 221 ALA B O 1
ATOM 1905 N N . TRP B 1 126 ? 10.380 19.499 38.186 1.00 13.91 222 TRP B N 1
ATOM 1906 C CA . TRP B 1 126 ? 8.941 19.604 38.440 1.00 14.15 222 TRP B CA 1
ATOM 1907 C C . TRP B 1 126 ? 8.615 19.038 39.820 1.00 17.23 222 TRP B C 1
ATOM 1908 O O . TRP B 1 126 ? 9.054 17.899 40.124 1.00 20.08 222 TRP B O 1
ATOM 1919 N N . PRO B 1 127 ? 7.808 19.779 40.643 1.00 19.00 223 PRO B N 1
ATOM 1920 C CA . PRO B 1 127 ? 7.193 21.120 40.424 1.00 20.05 223 PRO B CA 1
ATOM 1921 C C . PRO B 1 127 ? 8.194 22.265 40.438 1.00 23.28 223 PRO B C 1
ATOM 1922 O O . PRO B 1 127 ? 9.288 22.097 40.960 1.00 23.19 223 PRO B O 1
ATOM 1926 N N . ALA B 1 128 ? 7.809 23.414 39.881 1.00 25.61 224 ALA B N 1
ATOM 1927 C CA . ALA B 1 128 ? 8.616 24.629 39.900 1.00 30.08 224 ALA B CA 1
ATOM 1928 C C . ALA B 1 128 ? 8.911 25.084 41.329 1.00 33.86 224 ALA B C 1
ATOM 1929 O O . ALA B 1 128 ? 9.995 25.598 41.593 1.00 35.39 224 ALA B O 1
ATOM 1931 N N . ASN B 1 129 ? 7.929 24.885 42.220 1.00 37.81 225 ASN B N 1
ATOM 1932 C CA . ASN B 1 129 ? 7.977 25.235 43.668 1.00 40.74 225 ASN B CA 1
ATOM 1933 C C . ASN B 1 129 ? 9.132 24.584 44.418 1.00 43.03 225 ASN B C 1
ATOM 1934 O O . ASN B 1 129 ? 8.935 23.618 45.159 1.00 47.15 225 ASN B O 1
#

GO terms:
  GO:0008776 acetate kinase activity (F, EXP)
  GO:0031471 ethanolamine degradation polyhedral organelle (C, IPI)
  GO:0006091 generation of precursor metabolites and energy (P, IMP)

B-factor: mean 21.17, std 8.61, range [5.58, 67.5]

Secondary structure (DSSP, 8-state):
-TT----B--EEE-TTS-EEE-GGG-BPEE-GGGTTS--EE-EEE-GGGT---EE--EEEEEEEEE-SSEEE---EEEEEEEETTB--EETT---B-TT-EEEEEEEEEEE--EEEESTT--/----B--EEE-TTS-EEE-GGG-BPEE-GGGTTS--EE-EEE-GGGT---EE--EEEEEEEEE-SSEEE---EEEEEEEBTTB--EETT---B-TT-EEEEEEEEEEE--EEEES--

Solvent-accessible surface area: 10972 Å² total

=== Feature glossary ===
Key to the feature types in this record:

Secondary structure (8-state, DSSP). Secondary structure is the local, repeating backbone conformation. DSSP classifies it into eight states by reading the hydrogen-bond network: three helix types (H, G, I), two β types (E, B), two non-regular types (T, S), and unstructured coil (-).

Backbone torsions (φ/ψ). Backbone dihedral angles. Every residue except chain termini has a φ (preceding-C → N → Cα → C) and a ψ (N → Cα → C → next-N). They are reported in degrees following the IUPAC sign convention. Secondary structure is essentially a statement about which (φ, ψ) basin each residue occupies.

Predicted aligned error. Predicted Aligned Error (PAE) is an AlphaFold confidence matrix: entry (i, j) is the expected error in the position of residue j, in ångströms, when the prediction is superimposed on the true structure at residue i. Low PAE within a block of residues means that block is internally rigid and well-predicted; high PAE between two blocks means their relative placement is uncertain even if each block individually is confident.

B-factor. B-factor (Debye–Waller factor) reflects atomic displacement in the crystal lattice. It is an experimental observable (units Å²), not a prediction; low values mean the atom is pinned down, high values mean it moves or is heterogeneous across the crystal.

Secondary structure (3-state, P-SEA). Three-state secondary structure (P-SEA) collapses the eight DSSP classes into helix (a), strand (b), and coil (c). P-SEA assigns these from Cα geometry alone — distances and angles — without requiring backbone oxygens, so it works on any Cα trace.

Sequence. Primary structure: the covalent order of the twenty standard amino acids along the backbone. Two proteins with the same sequence will (almost always) fold to the same structure; two with 30% identity often share a fold but not the details.

pLDDT. pLDDT is the predicted lDDT-Cα score: AlphaFold's confidence that the local environment of each residue (all inter-atomic distances within 15 Å) is correctly placed. It is a per-residue number between 0 and 100, with higher meaning more reliable.

InterPro / GO / CATH / organism. Functional annotations link the protein to curated databases. InterPro entries identify conserved domains and families by matching the sequence against member-database signatures (Pfam, PROSITE, CDD, …). Gene Ontology (GO) terms describe molecular function, biological process, and cellular component in a controlled vocabulary. CATH places the structure in a hierarchical fold classification (Class/Architecture/Topology/Homologous-superfamily). The organism is the source species.

Contact-map, Ramachandran, and PAE plots. Three diagnostic plots accompany the record. The Cα contact map visualizes the tertiary structure as a 2D adjacency matrix (8 Å cutoff, sequence-local contacts suppressed). The Ramachandran plot shows the distribution of backbone (φ, ψ) torsions, with points in the α and β basins reflecting secondary structure content. The PAE plot shows AlphaFold's inter-residue confidence as a color matrix.

mmCIF coordinates. The mmCIF table is the protein's shape written out atom by atom. For each backbone N, Cα, C, and carbonyl O, it records an (x, y, z) coordinate triple in Å plus the residue type, chain letter, and residue number.

Radius of gyration, Cα contacts, bounding box. Three whole-structure scalars: the radius of gyration (RMS distance of Cα from centroid, in Å), the count of Cα–Cα contacts (pairs closer than 8 Å and separated by more than four residues in sequence — i.e. tertiary, not local, contacts), and the bounding-box dimensions. Together they distinguish compact globular folds from extended fibres or disordered chains.

Foldseek 3Di. The Foldseek 3Di string encodes local tertiary geometry as a 20-letter alphabet — one character per residue — derived from the relative positions of nearby Cα atoms. Unlike the amino-acid sequence, 3Di is a direct function of the 3D structure, so two proteins with the same fold have similar 3Di strings even at low sequence identity.

Rendered structure images. Six rendered views show the 3D structure from the faces of a cube — i.e. along ±x, ±y, ±z. Rendering representation is drawn randomly per protein from cartoon (secondary-structure ribbons), sticks (backbone bonds), or molecular surface; coloring is either N→C rainbow (blue at the N-terminus through red at the C-terminus) or one color per chain.

Nearest PDB structures. The Foldseek neighbor list gives the closest experimentally determined structures in the PDB, ranked by structural alignment. TM-score near 1 means near-identical fold; near 0.3 means only rough topology match. This is how one finds what a novel AlphaFold prediction most resembles in the solved-structure universe.

Solvent-accessible surface area. SASA measures how much of the protein is reachable by solvent. It is computed by rolling a water-sized probe over the atomic surface and summing the exposed area (Å²). Per-residue SASA distinguishes core (buried, low SASA) from surface (exposed, high SASA) residues; total SASA is a whole-molecule size measure.